Protein AF-A0A225D5D6-F1 (afdb_monomer_lite)

pLDDT: mean 86.74, std 12.14, range [48.31, 98.44]

Secondary structure (DSSP, 8-state):
-EEEEEETTEEEE-SPPPP-EE-SSSSEES---SHHHHHHHHHHHHHHHTT-EE--GGGSS-TTSPPP-SHHHHHGGGSTTT-SSPPPEETTEEEEEE---HHHHHHHHHSS------HHHHHHHHHTT-HHHHHHHTTTTTTTHHHHHHHHHHHHHHHHTT---------SPPPPHHHHHHHHHHHHHHTTT-HHHHHHHHHHHHHTGGGG--

InterPro domains:
  IPR059429 Domain of unknown function DUF8385 [PF28363] (1-205)

Organism: NCBI:txid1908690

Foldseek 3Di:
DFKWFDDPDAIAGLAFDWDAADPLQPFGPPTDDFLRQVLVLVLLVVCVVVVQWDAPDVLCADVPGDHRDGSVSVGVSQGLVNPPVDFTGGNNTGMADDDDHPLLLVLQLPVDPQDDDDLVVLCCVRQNPPPSSCSRPPVNSVRCVSSSSSVSSVVVVCVVLVNGDDHPPDPSDRDALVVVVVVLVVQCVSCVVPPSNVSSSVVVCVVCVVRNPD

Radius of gyration: 17.36 Å; chains: 1; bounding box: 41×42×45 Å

Sequence (214 aa):
MVLLQHTDTVYRPIALALKGNSNRSGSIDGVENNANTELVLKYFLGKLASGAYDIHEPYYRLPNGRSITTIEHVLTPFERNMNDGHENTLDGRPVVFALICRAVWDACASSTAAKPAPATSFYSELFGDSSVPAEMYCGSLTKVLRHLRELSVVSKMLSRRKCPWKPTASDGAQHSGEEMRHYLQEARRAFKGSAVVLKGLRAYELEVEDCFTD

Structure (mmCIF, N/CA/C/O backbone):
data_AF-A0A225D5D6-F1
#
_entry.id   AF-A0A225D5D6-F1
#
loop_
_atom_site.group_PDB
_atom_site.id
_atom_site.type_symbol
_atom_site.label_atom_id
_atom_site.label_alt_id
_atom_site.label_comp_id
_atom_site.label_asym_id
_atom_site.label_entity_id
_atom_site.label_seq_id
_atom_site.pdbx_PDB_ins_code
_atom_site.Cartn_x
_atom_site.Cartn_y
_atom_site.Cartn_z
_atom_site.occupancy
_atom_site.B_iso_or_equiv
_atom_site.auth_seq_id
_atom_site.auth_comp_id
_atom_site.auth_asym_id
_atom_site.auth_atom_id
_atom_site.pdbx_PDB_model_num
ATOM 1 N N . MET A 1 1 ? 0.100 4.510 -0.627 1.00 91.31 1 MET A N 1
ATOM 2 C CA . MET A 1 1 ? 0.008 3.409 -1.607 1.00 91.31 1 MET A CA 1
ATOM 3 C C . MET A 1 1 ? 0.401 2.091 -0.946 1.00 91.31 1 MET A C 1
ATOM 5 O O . MET A 1 1 ? 1.271 2.096 -0.079 1.00 91.31 1 MET A O 1
ATOM 9 N N . VAL A 1 2 ? -0.232 0.983 -1.333 1.00 94.38 2 VAL A N 1
ATOM 10 C CA . VAL A 1 2 ? 0.158 -0.386 -0.948 1.00 94.38 2 VAL A CA 1
ATOM 11 C C . VAL A 1 2 ? 0.309 -1.219 -2.217 1.00 94.38 2 VAL A C 1
ATOM 13 O O . VAL A 1 2 ? -0.634 -1.275 -3.004 1.00 94.38 2 VAL A O 1
ATOM 16 N N . LEU A 1 3 ? 1.469 -1.857 -2.403 1.00 94.06 3 LEU A N 1
ATOM 17 C CA . LEU A 1 3 ? 1.701 -2.790 -3.507 1.00 94.06 3 LEU A CA 1
ATOM 18 C C . LEU A 1 3 ? 1.034 -4.128 -3.200 1.00 94.06 3 LEU A C 1
ATOM 20 O O . LEU A 1 3 ? 1.164 -4.663 -2.094 1.00 94.06 3 LEU A O 1
ATOM 24 N N . LEU A 1 4 ? 0.325 -4.656 -4.186 1.00 93.81 4 LEU A N 1
ATOM 25 C CA . LEU A 1 4 ? -0.451 -5.878 -4.113 1.00 93.81 4 LEU A CA 1
ATOM 26 C C . LEU A 1 4 ? 0.033 -6.854 -5.181 1.00 93.81 4 LEU A C 1
ATOM 28 O O . LEU A 1 4 ? 0.386 -6.448 -6.283 1.00 93.81 4 LEU A O 1
ATOM 32 N N . GLN A 1 5 ? -0.045 -8.142 -4.885 1.00 91.81 5 GLN A N 1
ATOM 33 C CA . GLN A 1 5 ? 0.098 -9.195 -5.885 1.00 91.81 5 GLN A CA 1
ATOM 34 C C . GLN A 1 5 ? -1.146 -10.075 -5.847 1.00 91.81 5 GLN A C 1
ATOM 36 O O . GLN A 1 5 ? -1.715 -10.316 -4.773 1.00 91.81 5 GLN A O 1
ATOM 41 N N . HIS A 1 6 ? -1.592 -10.522 -7.019 1.00 87.06 6 HIS A N 1
ATOM 42 C CA . HIS A 1 6 ? -2.687 -11.478 -7.100 1.00 87.06 6 HIS A CA 1
ATOM 43 C C . HIS A 1 6 ? -2.181 -12.866 -6.685 1.00 87.06 6 HIS A C 1
ATOM 45 O O . HIS A 1 6 ? -1.260 -13.418 -7.284 1.00 87.06 6 HIS A O 1
ATOM 51 N N . THR A 1 7 ? -2.778 -13.412 -5.632 1.00 81.12 7 THR A N 1
ATOM 52 C CA . THR A 1 7 ? -2.731 -14.846 -5.315 1.00 81.12 7 THR A CA 1
ATOM 53 C C . THR A 1 7 ? -3.981 -15.497 -5.897 1.00 81.12 7 THR A C 1
ATOM 55 O O . THR A 1 7 ? -4.945 -14.772 -6.117 1.00 81.12 7 THR A O 1
ATOM 58 N N . ASP A 1 8 ? -3.985 -16.816 -6.114 1.00 78.56 8 ASP A N 1
ATOM 59 C CA . ASP A 1 8 ? -5.004 -17.608 -6.838 1.00 78.56 8 ASP A CA 1
ATOM 60 C C . ASP A 1 8 ? -6.443 -17.056 -6.836 1.00 78.56 8 ASP A C 1
ATOM 62 O O . ASP A 1 8 ? -7.111 -17.080 -7.867 1.00 78.56 8 ASP A O 1
ATOM 66 N N . THR A 1 9 ? -6.928 -16.538 -5.703 1.00 80.31 9 THR A N 1
ATOM 67 C CA . THR A 1 9 ? -8.288 -15.994 -5.569 1.00 80.31 9 THR A CA 1
ATOM 68 C C . THR A 1 9 ? -8.384 -14.556 -5.047 1.00 80.31 9 THR A C 1
ATOM 70 O O . THR A 1 9 ? -9.494 -14.032 -4.957 1.00 80.31 9 THR A O 1
ATOM 73 N N . VAL A 1 10 ? -7.289 -13.933 -4.594 1.00 89.00 10 VAL A N 1
ATOM 74 C CA . VAL A 1 10 ? -7.330 -12.623 -3.910 1.00 89.00 10 VAL A CA 1
ATOM 75 C C . VAL A 1 10 ? -6.043 -11.820 -4.089 1.00 89.00 10 VAL A C 1
ATOM 77 O O . VAL A 1 10 ? -4.940 -12.369 -4.085 1.00 89.00 10 VAL A O 1
ATOM 80 N N . TYR A 1 11 ? -6.163 -10.492 -4.119 1.00 92.25 11 TYR A N 1
ATOM 81 C CA . TYR A 1 11 ? -5.013 -9.603 -3.973 1.00 92.25 11 TYR A CA 1
ATOM 82 C C . TYR A 1 11 ? -4.550 -9.534 -2.517 1.00 92.25 11 TYR A C 1
ATOM 84 O O . TYR A 1 11 ? -5.362 -9.403 -1.595 1.00 92.25 11 TYR A O 1
ATOM 92 N N . ARG A 1 12 ? -3.232 -9.581 -2.305 1.00 94.25 12 ARG A N 1
ATOM 93 C CA . ARG A 1 12 ? -2.609 -9.434 -0.982 1.00 94.25 12 ARG A CA 1
ATOM 94 C C . ARG A 1 12 ? -1.485 -8.403 -1.004 1.00 94.25 12 ARG A C 1
ATOM 96 O O . ARG A 1 12 ? -0.774 -8.330 -2.006 1.00 94.25 12 ARG A O 1
ATOM 103 N N . PRO A 1 13 ? -1.288 -7.639 0.086 1.00 96.12 13 PRO A N 1
ATOM 104 C CA . PRO A 1 13 ? -0.123 -6.778 0.230 1.00 96.12 13 PRO A CA 1
ATOM 105 C C . PRO A 1 13 ? 1.176 -7.572 0.118 1.00 96.12 13 PRO A C 1
ATOM 107 O O . PRO A 1 13 ? 1.355 -8.569 0.817 1.00 96.12 13 PRO A O 1
ATOM 110 N N . ILE A 1 14 ? 2.089 -7.098 -0.726 1.00 96.50 14 ILE A N 1
ATOM 111 C CA . ILE A 1 14 ? 3.460 -7.622 -0.820 1.00 96.50 14 ILE A CA 1
ATOM 112 C C . ILE A 1 14 ? 4.489 -6.690 -0.181 1.00 96.50 14 ILE A C 1
ATOM 114 O O . ILE A 1 14 ? 5.608 -7.104 0.087 1.00 96.50 14 ILE A O 1
ATOM 118 N N . ALA A 1 15 ? 4.101 -5.449 0.107 1.00 97.38 15 ALA A N 1
ATOM 119 C CA . ALA A 1 15 ? 4.929 -4.467 0.787 1.00 97.38 15 ALA A CA 1
ATOM 120 C C . ALA A 1 15 ? 4.118 -3.727 1.858 1.00 97.38 15 ALA A C 1
ATOM 122 O O . ALA A 1 15 ? 2.890 -3.619 1.795 1.00 97.38 15 ALA A O 1
ATOM 123 N N . LEU A 1 16 ? 4.824 -3.184 2.843 1.00 98.00 16 LEU A N 1
ATOM 124 C CA . LEU A 1 16 ? 4.288 -2.205 3.779 1.00 98.00 16 LEU A CA 1
ATOM 125 C C . LEU A 1 16 ? 3.963 -0.898 3.049 1.00 98.00 16 LEU A C 1
ATOM 127 O O . LEU A 1 16 ? 4.571 -0.569 2.031 1.00 98.00 16 LEU A O 1
ATOM 131 N N . ALA A 1 17 ? 3.024 -0.124 3.594 1.00 96.19 17 ALA A N 1
ATOM 132 C CA . ALA A 1 17 ? 2.551 1.085 2.935 1.00 96.19 17 ALA A CA 1
ATOM 133 C C . ALA A 1 17 ? 3.661 2.115 2.688 1.00 96.19 17 ALA A C 1
ATOM 135 O O . ALA A 1 17 ? 4.453 2.453 3.573 1.00 96.19 17 ALA A O 1
ATOM 136 N N . LEU A 1 18 ? 3.642 2.655 1.475 1.00 96.00 18 LEU A N 1
ATOM 137 C CA . LEU A 1 18 ? 4.449 3.782 1.035 1.00 96.00 18 LEU A CA 1
ATOM 138 C C . LEU A 1 18 ? 3.588 5.039 1.175 1.00 96.00 18 LEU A C 1
ATOM 140 O O . LEU A 1 18 ? 2.491 5.113 0.607 1.00 96.00 18 LEU A O 1
ATOM 144 N N . LYS A 1 19 ? 4.038 5.997 1.987 1.00 94.25 19 LYS A N 1
ATOM 145 C CA . LYS A 1 19 ? 3.313 7.245 2.250 1.00 94.25 19 LYS A CA 1
ATOM 146 C C . LYS A 1 19 ? 3.949 8.387 1.473 1.00 94.25 19 LYS A C 1
ATOM 148 O O . LYS A 1 19 ? 5.146 8.613 1.601 1.00 94.25 19 LYS A O 1
ATOM 153 N N . GLY A 1 20 ? 3.115 9.102 0.735 1.00 92.00 20 GLY A N 1
ATOM 154 C CA . GLY A 1 20 ? 3.443 10.299 -0.028 1.00 92.00 20 GLY A CA 1
ATOM 155 C C . GLY A 1 20 ? 2.164 11.101 -0.268 1.00 92.00 20 GLY A C 1
ATOM 156 O O . GLY A 1 20 ? 1.109 10.778 0.295 1.00 92.00 20 GLY A O 1
ATOM 157 N N . ASN A 1 21 ? 2.260 12.127 -1.096 1.00 88.50 21 ASN A N 1
ATOM 158 C CA . ASN A 1 21 ? 1.139 12.953 -1.527 1.00 88.50 21 ASN A CA 1
ATOM 159 C C . ASN A 1 21 ? 0.611 12.432 -2.862 1.00 88.50 21 ASN A C 1
ATOM 161 O O . ASN A 1 21 ? 1.388 11.948 -3.675 1.00 88.50 21 ASN A O 1
ATOM 165 N N . SER A 1 22 ? -0.698 12.517 -3.098 1.00 84.25 22 SER A N 1
ATOM 166 C CA . SER A 1 22 ? -1.257 12.162 -4.408 1.00 84.25 22 SER A CA 1
ATOM 167 C C . SER A 1 22 ? -0.633 13.042 -5.490 1.00 84.25 22 SER A C 1
ATOM 169 O O . SER A 1 22 ? -0.691 14.266 -5.374 1.00 84.25 22 SER A O 1
ATOM 171 N N . ASN A 1 23 ? -0.096 12.433 -6.546 1.00 80.25 23 ASN A N 1
ATOM 172 C CA . ASN A 1 23 ? 0.459 13.177 -7.680 1.00 80.25 23 ASN A CA 1
ATOM 173 C C . ASN A 1 23 ? -0.588 13.534 -8.744 1.00 80.25 23 ASN A C 1
ATOM 175 O O . ASN A 1 23 ? -0.251 14.035 -9.810 1.00 80.25 23 ASN A O 1
ATOM 179 N N . ARG A 1 24 ? -1.873 13.255 -8.466 1.00 78.06 24 ARG A N 1
ATOM 180 C CA . ARG A 1 24 ? -3.025 13.443 -9.372 1.00 78.06 24 ARG A CA 1
ATOM 181 C C . ARG A 1 24 ? -2.983 12.596 -10.661 1.00 78.06 24 ARG A C 1
ATOM 183 O O . ARG A 1 24 ? -4.016 12.446 -11.301 1.00 78.06 24 ARG A O 1
ATOM 190 N N . SER A 1 25 ? -1.872 11.918 -10.944 1.00 74.62 25 SER A N 1
ATOM 191 C CA . SER A 1 25 ? -1.702 10.898 -11.995 1.00 74.62 25 SER A CA 1
ATOM 192 C C . SER A 1 25 ? -1.948 9.469 -11.487 1.00 74.62 25 SER A C 1
ATOM 194 O O . SER A 1 25 ? -1.634 8.485 -12.152 1.00 74.62 25 SER A O 1
ATOM 196 N N . GLY A 1 26 ? -2.524 9.331 -10.289 1.00 75.44 26 GLY A N 1
ATOM 197 C CA . GLY A 1 26 ? -2.853 8.044 -9.670 1.00 75.44 26 GLY A CA 1
ATOM 198 C C . GLY A 1 26 ? -1.664 7.267 -9.116 1.00 75.44 26 GLY A C 1
ATOM 199 O O . GLY A 1 26 ? -1.768 6.057 -8.929 1.00 75.44 26 GLY A O 1
ATOM 200 N N . SER A 1 27 ? -0.580 7.964 -8.788 1.00 82.25 27 SER A N 1
ATOM 201 C CA . SER A 1 27 ? 0.481 7.476 -7.911 1.00 82.25 27 SER A CA 1
ATOM 202 C C . SER A 1 27 ? 0.701 8.466 -6.758 1.00 82.25 27 SER A C 1
ATOM 204 O O . SER A 1 27 ? -0.199 9.237 -6.396 1.00 82.25 27 SER A O 1
ATOM 206 N N . ILE A 1 28 ? 1.857 8.382 -6.108 1.00 88.25 28 ILE A N 1
ATOM 207 C CA . ILE A 1 28 ? 2.261 9.250 -5.010 1.00 88.25 28 ILE A CA 1
ATOM 208 C C . ILE A 1 28 ? 3.650 9.843 -5.256 1.00 88.25 28 ILE A C 1
ATOM 210 O O . ILE A 1 28 ? 4.555 9.128 -5.672 1.00 88.25 28 ILE A O 1
ATOM 214 N N . ASP A 1 29 ? 3.812 11.110 -4.885 1.00 89.12 29 ASP A N 1
ATOM 215 C CA . ASP A 1 29 ? 5.082 11.842 -4.885 1.00 89.12 29 ASP A CA 1
ATOM 216 C C . ASP A 1 29 ? 5.475 12.244 -3.459 1.00 89.12 29 ASP A C 1
ATOM 218 O O . ASP A 1 29 ? 4.653 12.218 -2.531 1.00 89.12 29 ASP A O 1
ATOM 222 N N . GLY A 1 30 ? 6.728 12.663 -3.271 1.00 90.75 30 GLY A N 1
ATOM 223 C CA . GLY A 1 30 ? 7.221 13.129 -1.976 1.00 90.75 30 GLY A CA 1
ATOM 224 C C . GLY A 1 30 ? 7.182 12.005 -0.949 1.00 90.75 30 GLY A C 1
ATOM 225 O O . GLY A 1 30 ? 6.735 12.201 0.188 1.00 90.75 30 GLY A O 1
ATOM 226 N N . VAL A 1 31 ? 7.566 10.803 -1.382 1.00 92.81 31 VAL A N 1
ATOM 227 C CA . VAL A 1 31 ? 7.514 9.610 -0.544 1.00 92.81 31 VAL A CA 1
ATOM 228 C C . VAL A 1 31 ? 8.539 9.743 0.583 1.00 92.81 31 VAL A C 1
ATOM 230 O O . VAL A 1 31 ? 9.695 10.092 0.363 1.00 92.81 31 VAL A O 1
ATOM 233 N N . GLU A 1 32 ? 8.120 9.464 1.820 1.00 90.75 32 GLU A N 1
ATOM 234 C CA . GLU A 1 32 ? 9.004 9.570 2.987 1.00 90.75 32 GLU A CA 1
ATOM 235 C C . GLU A 1 32 ? 10.199 8.607 2.862 1.00 90.75 32 GLU A C 1
ATOM 237 O O . GLU A 1 32 ? 10.025 7.386 2.820 1.00 90.75 32 GLU A O 1
ATOM 242 N N . ASN A 1 33 ? 11.421 9.141 2.879 1.00 93.12 33 ASN A N 1
ATOM 243 C CA . ASN A 1 33 ? 12.640 8.336 2.946 1.00 93.12 33 ASN A CA 1
ATOM 244 C C . ASN A 1 33 ? 12.799 7.752 4.357 1.00 93.12 33 ASN A C 1
ATOM 246 O O . ASN A 1 33 ? 13.050 8.474 5.321 1.00 93.12 33 ASN A O 1
ATOM 250 N N . ASN A 1 34 ? 12.603 6.441 4.489 1.00 96.44 34 ASN A N 1
ATOM 251 C CA . ASN A 1 34 ? 12.715 5.704 5.742 1.00 96.44 34 ASN A CA 1
ATOM 252 C C . ASN A 1 34 ? 13.107 4.243 5.476 1.00 96.44 34 ASN A C 1
ATOM 254 O O . ASN A 1 34 ? 13.176 3.789 4.336 1.00 96.44 34 ASN A O 1
ATOM 258 N N . ALA A 1 35 ? 13.300 3.472 6.548 1.00 97.56 35 ALA A N 1
ATOM 259 C CA . ALA A 1 35 ? 13.715 2.075 6.442 1.00 97.56 35 ALA A CA 1
ATOM 260 C C . ALA A 1 35 ? 12.783 1.217 5.565 1.00 97.56 35 ALA A C 1
ATOM 262 O O . ALA A 1 35 ? 13.253 0.298 4.906 1.00 97.56 35 ALA A O 1
ATOM 263 N N . ASN A 1 36 ? 11.471 1.491 5.534 1.00 98.00 36 ASN A N 1
ATOM 264 C CA . ASN A 1 36 ? 10.569 0.740 4.661 1.00 98.00 36 ASN A CA 1
ATOM 265 C C . ASN A 1 36 ? 10.851 1.050 3.185 1.00 98.00 36 ASN A C 1
ATOM 267 O O . ASN A 1 36 ? 10.981 0.130 2.382 1.00 98.00 36 ASN A O 1
ATOM 271 N N . THR A 1 37 ? 10.958 2.330 2.827 1.00 97.25 37 THR A N 1
ATOM 272 C CA . THR A 1 37 ? 11.142 2.734 1.428 1.00 97.25 37 THR A CA 1
ATOM 273 C C . THR A 1 37 ? 12.504 2.325 0.883 1.00 97.25 37 THR A C 1
ATOM 275 O O . THR A 1 37 ? 12.578 1.873 -0.256 1.00 97.25 37 THR A O 1
ATOM 278 N N . GLU A 1 38 ? 13.546 2.338 1.715 1.00 97.69 38 GLU A N 1
ATOM 279 C CA . GLU A 1 38 ? 14.863 1.787 1.376 1.00 97.69 38 GLU A CA 1
ATOM 280 C C . GLU A 1 38 ? 14.823 0.276 1.099 1.00 97.69 38 GLU A C 1
ATOM 282 O O . GLU A 1 38 ? 15.413 -0.188 0.123 1.00 97.69 38 GLU A O 1
ATOM 287 N N . LEU A 1 39 ? 14.125 -0.505 1.934 1.00 98.44 39 LEU A N 1
ATOM 288 C CA . LEU A 1 39 ? 14.029 -1.962 1.770 1.00 98.44 39 LEU A CA 1
ATOM 289 C C . LEU A 1 39 ? 13.230 -2.344 0.522 1.00 98.44 39 LEU A C 1
ATOM 291 O O . LEU A 1 39 ? 13.664 -3.214 -0.234 1.00 98.44 39 LEU A O 1
ATOM 295 N N . VAL A 1 40 ? 12.104 -1.666 0.280 1.00 97.69 40 VAL A N 1
ATOM 296 C CA . VAL A 1 40 ? 11.294 -1.870 -0.929 1.00 97.69 40 VAL A CA 1
ATOM 297 C C . VAL A 1 40 ? 12.104 -1.499 -2.172 1.00 97.69 40 VAL A C 1
ATOM 299 O O . VAL A 1 40 ? 12.194 -2.303 -3.097 1.00 97.69 40 VAL A O 1
ATOM 302 N N . LEU A 1 41 ? 12.765 -0.337 -2.177 1.00 96.38 41 LEU A N 1
ATOM 303 C CA . LEU A 1 41 ? 13.624 0.080 -3.286 1.00 96.38 41 LEU A CA 1
ATOM 304 C C . LEU A 1 41 ? 14.727 -0.949 -3.559 1.00 96.38 41 LEU A C 1
ATOM 306 O O . LEU A 1 41 ? 14.881 -1.401 -4.691 1.00 96.38 41 LEU A O 1
ATOM 310 N N . LYS A 1 42 ? 15.464 -1.365 -2.522 1.00 97.12 42 LYS A N 1
ATOM 311 C CA . LYS A 1 42 ? 16.537 -2.360 -2.648 1.00 97.12 42 LYS A CA 1
ATOM 312 C C . LYS A 1 42 ? 16.031 -3.671 -3.252 1.00 97.12 42 LYS A C 1
ATOM 314 O O . LYS A 1 42 ? 16.710 -4.246 -4.101 1.00 97.12 42 LYS A O 1
ATOM 319 N N . TYR A 1 43 ? 14.862 -4.136 -2.821 1.00 97.38 43 TYR A N 1
ATOM 320 C CA . TYR A 1 43 ? 14.256 -5.360 -3.331 1.00 97.38 43 TYR A CA 1
ATOM 321 C C . TYR A 1 43 ? 13.916 -5.255 -4.820 1.00 97.38 43 TYR A C 1
ATOM 323 O O . TYR A 1 43 ? 14.370 -6.085 -5.608 1.00 97.38 43 TYR A O 1
ATOM 331 N N . PHE A 1 44 ? 13.190 -4.210 -5.224 1.00 94.56 44 PHE A N 1
ATOM 332 C CA . PHE A 1 44 ? 12.799 -4.029 -6.624 1.00 94.56 44 PHE A CA 1
ATOM 333 C C . PHE A 1 44 ? 14.002 -3.789 -7.542 1.00 94.56 44 PHE A C 1
ATOM 335 O O . PHE A 1 44 ? 14.025 -4.326 -8.644 1.00 94.56 44 PHE A O 1
ATOM 342 N N . LEU A 1 45 ? 15.043 -3.082 -7.086 1.00 93.25 45 LEU A N 1
ATOM 343 C CA . LEU A 1 45 ? 16.299 -2.961 -7.838 1.00 93.25 45 LEU A CA 1
ATOM 344 C C . LEU A 1 45 ? 16.995 -4.314 -8.022 1.00 93.25 45 LEU A C 1
ATOM 346 O O . LEU A 1 45 ? 17.495 -4.603 -9.107 1.00 93.25 45 LEU A O 1
ATOM 350 N N . GLY A 1 46 ? 17.007 -5.157 -6.985 1.00 94.38 46 GLY A N 1
ATOM 351 C CA . GLY A 1 46 ? 17.549 -6.513 -7.075 1.00 94.38 46 GLY A CA 1
ATOM 352 C C . GLY A 1 46 ? 16.779 -7.383 -8.070 1.00 94.38 46 GLY A C 1
ATOM 353 O O . GLY A 1 46 ? 17.391 -8.050 -8.902 1.00 94.38 46 GLY A O 1
ATOM 354 N N . LYS A 1 47 ? 15.443 -7.330 -8.032 1.00 94.50 47 LYS A N 1
ATOM 355 C CA . LYS A 1 47 ? 14.572 -8.086 -8.945 1.00 94.50 47 LYS A CA 1
ATOM 356 C C . LYS A 1 47 ? 14.642 -7.564 -10.378 1.00 94.50 47 LYS A C 1
ATOM 358 O O . LYS A 1 47 ? 14.613 -8.363 -11.307 1.00 94.50 47 LYS A O 1
ATOM 363 N N . LEU A 1 48 ? 14.810 -6.257 -10.569 1.00 89.56 48 LEU A N 1
ATOM 364 C CA . LEU A 1 48 ? 15.074 -5.670 -11.881 1.00 89.56 48 LEU A CA 1
ATOM 365 C C . LEU A 1 48 ? 16.409 -6.176 -12.442 1.00 89.56 48 LEU A C 1
ATOM 367 O O . LEU A 1 48 ? 16.471 -6.628 -13.581 1.00 89.56 48 LEU A O 1
ATOM 371 N N . ALA A 1 49 ? 17.468 -6.165 -11.625 1.00 89.56 49 ALA A N 1
ATOM 372 C CA . ALA A 1 49 ? 18.791 -6.636 -12.030 1.00 89.56 49 ALA A CA 1
ATOM 373 C C . ALA A 1 49 ? 18.814 -8.134 -12.382 1.00 89.56 49 ALA A C 1
ATOM 375 O O . ALA A 1 49 ? 19.594 -8.544 -13.238 1.00 89.56 49 ALA A O 1
ATOM 376 N N . SER A 1 50 ? 17.962 -8.948 -11.750 1.00 92.56 50 SER A N 1
ATOM 377 C CA . SER A 1 50 ? 17.824 -10.374 -12.066 1.00 92.56 50 SER A CA 1
ATOM 378 C C . SER A 1 50 ? 16.822 -10.678 -13.188 1.00 92.56 50 SER A C 1
ATOM 380 O O . SER A 1 50 ? 16.642 -11.849 -13.511 1.00 92.56 50 SER A O 1
ATOM 382 N N . GLY A 1 51 ? 16.128 -9.672 -13.734 1.00 89.69 51 GLY A N 1
ATOM 383 C CA . GLY A 1 51 ? 15.043 -9.856 -14.709 1.00 89.69 51 GLY A CA 1
ATOM 384 C C . GLY A 1 51 ? 13.751 -10.450 -14.130 1.00 89.69 51 GLY A C 1
ATOM 385 O O . GLY A 1 51 ? 12.881 -10.875 -14.878 1.00 89.69 51 GLY A O 1
ATOM 386 N N . ALA A 1 52 ? 13.625 -10.504 -12.802 1.00 92.31 52 ALA A N 1
ATOM 387 C CA . ALA A 1 52 ? 12.444 -11.018 -12.110 1.00 92.3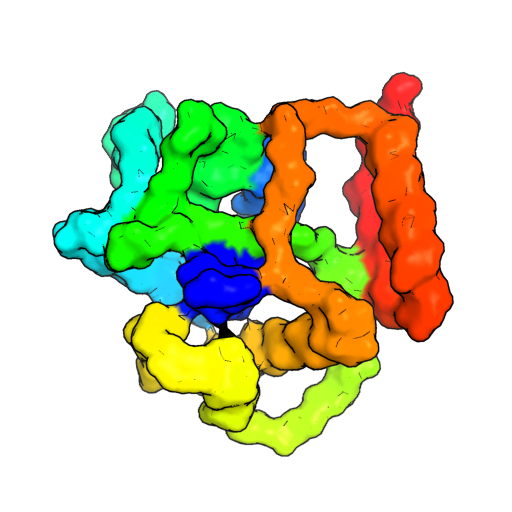1 52 ALA A CA 1
ATOM 388 C C . ALA A 1 52 ? 11.350 -9.958 -11.919 1.00 92.31 52 ALA A C 1
ATOM 390 O O . ALA A 1 52 ? 10.202 -10.308 -11.661 1.00 92.31 52 ALA A O 1
ATOM 391 N N . TYR A 1 53 ? 11.700 -8.674 -12.009 1.00 90.56 53 TYR A N 1
ATOM 392 C CA . TYR A 1 53 ? 10.740 -7.579 -12.089 1.00 90.56 53 TYR A CA 1
ATOM 393 C C . TYR A 1 53 ? 10.690 -7.079 -13.532 1.00 90.56 53 TYR A C 1
ATOM 395 O O . TYR A 1 53 ? 11.659 -6.488 -14.016 1.00 90.56 53 TYR A O 1
ATOM 403 N N . ASP A 1 54 ? 9.577 -7.367 -14.199 1.00 86.25 54 ASP A N 1
ATOM 404 C CA . ASP A 1 54 ? 9.304 -6.978 -15.577 1.00 86.25 54 ASP A CA 1
ATOM 405 C C . ASP A 1 54 ? 8.376 -5.762 -15.583 1.00 86.25 54 ASP A C 1
ATOM 407 O O . ASP A 1 54 ? 7.293 -5.769 -14.986 1.00 86.25 54 ASP A O 1
ATOM 411 N N . ILE A 1 55 ? 8.845 -4.707 -16.232 1.00 81.06 55 ILE A N 1
ATOM 412 C CA . ILE A 1 55 ? 8.151 -3.434 -16.400 1.00 81.06 55 ILE A CA 1
ATOM 413 C C . ILE A 1 55 ? 8.085 -3.159 -17.893 1.00 81.06 55 ILE A C 1
ATOM 415 O O . ILE A 1 55 ? 9.046 -3.410 -18.610 1.00 81.06 55 ILE A O 1
ATOM 419 N N . HIS A 1 56 ? 6.963 -2.649 -18.390 1.00 72.75 56 HIS A N 1
ATOM 420 C CA . HIS A 1 56 ? 6.825 -2.458 -19.831 1.00 72.75 56 HIS A CA 1
ATOM 421 C C . HIS A 1 56 ? 7.909 -1.511 -20.399 1.00 72.75 56 HIS A C 1
ATOM 423 O O . HIS A 1 56 ? 8.270 -0.510 -19.778 1.00 72.75 56 HIS A O 1
ATOM 429 N N . GLU A 1 57 ? 8.444 -1.856 -21.579 1.00 54.75 57 GLU A N 1
ATOM 430 C CA . GLU A 1 57 ? 9.690 -1.334 -22.160 1.00 54.75 57 GLU A CA 1
ATOM 431 C C . GLU A 1 57 ? 9.888 0.200 -22.145 1.00 54.75 57 GLU A C 1
ATOM 433 O O . GLU A 1 57 ? 10.988 0.641 -21.781 1.00 54.75 57 GLU A O 1
ATOM 438 N N . PRO A 1 58 ? 8.880 1.047 -22.455 1.00 60.09 58 PRO A N 1
ATOM 439 C CA . PRO A 1 58 ? 9.038 2.502 -22.372 1.00 60.09 58 PRO A CA 1
ATOM 440 C C . PRO A 1 58 ? 9.329 3.026 -20.952 1.00 60.09 58 PRO A C 1
ATOM 442 O O . PRO A 1 58 ? 9.686 4.194 -20.811 1.00 60.09 58 PRO A O 1
ATOM 445 N N . TYR A 1 59 ? 9.254 2.183 -19.913 1.00 58.34 59 TYR A N 1
ATOM 446 C CA . TYR A 1 59 ? 9.455 2.551 -18.505 1.00 58.34 59 TYR A CA 1
ATOM 447 C C . TYR A 1 59 ? 10.786 2.089 -17.902 1.00 58.34 59 TYR A C 1
ATOM 449 O O . TYR A 1 59 ? 11.141 2.543 -16.814 1.00 58.34 59 TYR A O 1
ATOM 457 N N . TYR A 1 60 ? 11.577 1.261 -18.602 1.00 52.44 60 TYR A N 1
ATOM 458 C CA . TYR A 1 60 ? 12.969 0.983 -18.188 1.00 52.44 60 TYR A CA 1
ATOM 459 C C . TYR A 1 60 ? 13.847 2.229 -18.250 1.00 52.44 60 TYR A C 1
ATOM 461 O O . TYR A 1 60 ? 14.860 2.335 -17.555 1.00 52.44 60 TYR A O 1
ATOM 469 N N . ARG A 1 61 ? 13.475 3.159 -19.127 1.00 53.97 61 ARG A N 1
ATOM 470 C CA . ARG A 1 61 ? 14.127 4.441 -19.305 1.00 53.97 61 ARG A CA 1
ATOM 471 C C . ARG A 1 61 ? 13.137 5.477 -18.817 1.00 53.97 61 ARG A C 1
ATOM 473 O O . ARG A 1 61 ? 12.151 5.744 -19.491 1.00 53.97 61 ARG A O 1
ATOM 480 N N . LEU A 1 62 ? 13.420 6.098 -17.672 1.00 56.47 62 LEU A N 1
ATOM 481 C CA . LEU A 1 62 ? 12.772 7.368 -17.331 1.00 56.47 62 LEU A CA 1
ATOM 482 C C . LEU A 1 62 ? 12.838 8.300 -18.564 1.00 56.47 62 LEU A C 1
ATOM 484 O O . LEU A 1 62 ? 13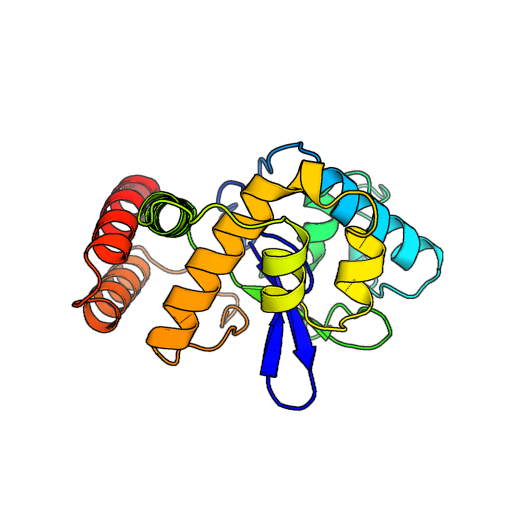.745 8.114 -19.379 1.00 56.47 62 LEU A O 1
ATOM 488 N N . PRO A 1 63 ? 11.969 9.318 -18.720 1.00 52.78 63 PRO A N 1
ATOM 489 C CA . PRO A 1 63 ? 11.901 10.178 -19.920 1.00 52.78 63 PRO A CA 1
ATOM 490 C C . PRO A 1 63 ? 13.233 10.807 -20.407 1.00 52.78 63 PRO A C 1
ATOM 492 O O . PRO A 1 63 ? 13.293 11.422 -21.464 1.00 52.78 63 PRO A O 1
ATOM 495 N N . ASN A 1 64 ? 14.315 10.656 -19.641 1.00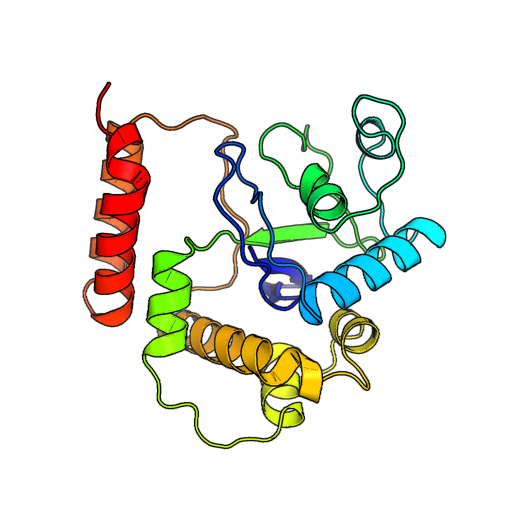 52.94 64 ASN A N 1
ATOM 496 C CA . ASN A 1 64 ? 15.689 11.094 -19.876 1.00 52.94 64 ASN A CA 1
ATOM 497 C C . ASN A 1 64 ? 16.736 9.952 -19.974 1.00 52.94 64 ASN A C 1
ATOM 499 O O . ASN A 1 64 ? 17.932 10.225 -19.870 1.00 52.94 64 ASN A O 1
ATOM 503 N N . GLY A 1 65 ? 16.334 8.685 -20.109 1.00 56.62 65 GLY A N 1
ATOM 504 C CA . GLY A 1 65 ? 17.247 7.535 -20.162 1.00 56.62 65 GLY A CA 1
ATOM 505 C C . GLY A 1 65 ? 17.846 7.110 -18.815 1.00 56.62 65 GLY A C 1
ATOM 506 O O . GLY A 1 65 ? 18.798 6.333 -18.804 1.00 56.62 65 GLY A O 1
ATOM 507 N N . ARG A 1 66 ? 17.341 7.621 -17.682 1.00 57.84 66 ARG A N 1
ATOM 508 C CA . ARG A 1 66 ? 17.865 7.283 -16.347 1.00 57.84 66 ARG A CA 1
ATOM 509 C C . ARG A 1 66 ? 17.338 5.941 -15.838 1.00 57.84 66 ARG A C 1
ATOM 511 O O . ARG A 1 66 ? 16.174 5.605 -16.038 1.00 57.84 66 ARG A O 1
ATOM 518 N N . SER A 1 67 ? 18.207 5.236 -15.116 1.00 73.06 67 SER A N 1
ATOM 519 C CA . SER A 1 67 ? 17.880 4.032 -14.353 1.00 73.06 67 SER A CA 1
ATOM 520 C C . SER A 1 67 ? 16.992 4.346 -13.145 1.00 73.06 67 SER A C 1
ATOM 522 O O . SER A 1 67 ? 17.044 5.448 -12.593 1.00 73.06 67 SER A O 1
ATOM 524 N N . ILE A 1 68 ? 16.238 3.347 -12.682 1.00 80.88 68 ILE A N 1
ATOM 525 C CA . ILE A 1 68 ? 15.523 3.397 -11.402 1.00 80.88 68 ILE A CA 1
ATOM 526 C C . ILE A 1 68 ? 16.544 3.585 -10.270 1.00 80.88 68 ILE A C 1
ATOM 528 O O . ILE A 1 68 ? 17.472 2.797 -10.111 1.00 80.88 68 ILE A O 1
ATOM 532 N N . THR A 1 69 ? 16.380 4.651 -9.490 1.00 85.38 69 THR A N 1
ATOM 533 C CA . THR A 1 69 ? 17.279 5.018 -8.373 1.00 85.38 69 THR A CA 1
ATOM 534 C C . THR A 1 69 ? 16.553 5.448 -7.102 1.00 85.38 69 THR A C 1
ATOM 536 O O . THR A 1 69 ? 17.186 5.577 -6.058 1.00 85.38 69 THR A O 1
ATOM 539 N N . THR A 1 70 ? 15.239 5.669 -7.166 1.00 90.44 70 THR A N 1
ATOM 540 C CA . THR A 1 70 ? 14.419 6.116 -6.035 1.00 90.44 70 THR A CA 1
ATOM 541 C C . THR A 1 70 ? 13.170 5.257 -5.937 1.00 90.44 70 THR A C 1
ATOM 543 O O . THR A 1 70 ? 12.792 4.578 -6.895 1.00 90.44 70 THR A O 1
ATOM 546 N N . ILE A 1 71 ? 12.516 5.287 -4.775 1.00 92.62 71 ILE A N 1
ATOM 547 C CA . ILE A 1 71 ? 11.246 4.586 -4.597 1.00 92.62 71 ILE A CA 1
ATOM 548 C C . ILE A 1 71 ? 10.181 5.124 -5.556 1.00 92.62 71 ILE A C 1
ATOM 550 O O . ILE A 1 71 ? 9.437 4.336 -6.116 1.00 92.62 71 ILE A O 1
ATOM 554 N N . GLU A 1 72 ? 10.148 6.429 -5.826 1.00 89.62 72 GLU A N 1
ATOM 555 C CA . GLU A 1 72 ? 9.194 7.016 -6.774 1.00 89.62 72 GLU A CA 1
ATOM 556 C C . GLU A 1 72 ? 9.412 6.484 -8.193 1.00 89.62 72 GLU A C 1
ATOM 558 O O . GLU A 1 72 ? 8.441 6.127 -8.846 1.00 89.62 72 GLU A O 1
ATOM 563 N N . HIS A 1 73 ? 10.664 6.277 -8.622 1.00 87.00 73 HIS A N 1
ATOM 564 C CA . HIS A 1 73 ? 10.954 5.616 -9.900 1.00 87.00 73 HIS A CA 1
ATOM 565 C C . HIS A 1 73 ? 10.431 4.167 -9.957 1.00 87.00 73 HIS A C 1
ATOM 567 O O . HIS A 1 73 ? 10.036 3.705 -11.022 1.00 87.00 73 HIS A O 1
ATOM 573 N N . VAL A 1 74 ? 10.403 3.444 -8.828 1.00 88.25 74 VAL A N 1
ATOM 574 C CA . VAL A 1 74 ? 9.754 2.118 -8.742 1.00 88.25 74 VAL A CA 1
ATOM 575 C C . VAL A 1 74 ? 8.233 2.244 -8.859 1.00 88.25 74 VAL A C 1
ATOM 577 O O . VAL A 1 74 ? 7.586 1.319 -9.341 1.00 88.25 74 VAL A O 1
ATOM 580 N N . LEU A 1 75 ? 7.659 3.368 -8.421 1.00 87.31 75 LEU A N 1
ATOM 581 C CA . LEU A 1 75 ? 6.218 3.613 -8.446 1.00 87.31 75 LEU A CA 1
ATOM 582 C C . LEU A 1 75 ? 5.704 4.146 -9.790 1.00 87.31 75 LEU A C 1
ATOM 584 O O . LEU A 1 75 ? 4.532 3.950 -10.103 1.00 87.31 75 LEU A O 1
ATOM 588 N N . THR A 1 76 ? 6.564 4.779 -10.586 1.00 82.62 76 THR A N 1
ATOM 589 C CA . THR A 1 76 ? 6.238 5.365 -11.894 1.00 82.62 76 THR A CA 1
ATOM 590 C C . THR A 1 76 ? 5.503 4.402 -12.847 1.00 82.62 76 THR A C 1
ATOM 592 O O . THR A 1 76 ? 4.487 4.812 -13.407 1.00 82.62 76 THR A O 1
ATOM 595 N N . PRO A 1 77 ? 5.886 3.114 -12.995 1.00 79.75 77 PRO A N 1
ATOM 596 C CA . PRO A 1 77 ? 5.150 2.168 -13.847 1.00 79.75 77 PRO A CA 1
ATOM 597 C C . PRO A 1 77 ? 3.705 1.887 -13.397 1.00 79.75 77 PRO A C 1
ATOM 599 O O . PRO A 1 77 ? 2.920 1.307 -14.140 1.00 79.75 77 PRO A O 1
ATOM 602 N N . PHE A 1 78 ? 3.327 2.268 -12.175 1.00 78.88 78 PHE A N 1
ATOM 603 C CA . PHE A 1 78 ? 1.967 2.106 -11.663 1.00 78.88 78 PHE A CA 1
ATOM 604 C C . PHE A 1 78 ? 1.073 3.334 -11.917 1.00 78.88 78 PHE A C 1
ATOM 606 O O . PHE A 1 78 ? -0.097 3.319 -11.543 1.00 78.88 78 PHE A O 1
ATOM 613 N N . GLU A 1 79 ? 1.577 4.402 -12.537 1.00 77.31 79 GLU A N 1
ATOM 614 C CA . GLU A 1 79 ? 0.785 5.603 -12.831 1.00 77.31 79 GLU A CA 1
ATOM 615 C C . GLU A 1 79 ? -0.307 5.359 -13.889 1.00 77.31 79 GLU A C 1
ATOM 617 O O . GLU A 1 79 ? -0.139 4.576 -14.825 1.00 77.31 79 GLU A O 1
ATOM 622 N N . ARG A 1 80 ? -1.448 6.056 -13.742 1.00 60.97 80 ARG A N 1
ATOM 623 C CA . ARG A 1 80 ? -2.713 5.843 -14.486 1.00 60.97 80 ARG A CA 1
ATOM 624 C C . ARG A 1 80 ? -2.609 5.942 -16.005 1.00 60.97 80 ARG A C 1
ATOM 626 O O . ARG A 1 80 ? -3.493 5.439 -16.684 1.00 60.97 80 ARG A O 1
ATOM 633 N N . ASN A 1 81 ? -1.549 6.554 -16.516 1.00 48.31 81 ASN A N 1
ATOM 634 C CA . ASN A 1 81 ? -1.359 6.812 -17.942 1.00 48.31 81 ASN A CA 1
ATOM 635 C C . ASN A 1 81 ? -0.261 5.943 -18.562 1.00 48.31 81 ASN A C 1
ATOM 637 O O . ASN A 1 81 ? 0.175 6.227 -19.669 1.00 48.31 81 ASN A O 1
ATOM 641 N N . MET A 1 82 ? 0.244 4.951 -17.820 1.00 52.28 82 MET A N 1
ATOM 642 C CA . MET A 1 82 ? 1.440 4.204 -18.216 1.00 52.28 82 MET A CA 1
ATOM 643 C C . MET A 1 82 ? 1.159 2.703 -18.408 1.00 52.28 82 MET A C 1
ATOM 645 O O . MET A 1 82 ? 1.945 1.989 -19.015 1.00 52.28 82 MET A O 1
ATOM 649 N N . ASN A 1 83 ? 0.004 2.189 -17.988 1.00 53.84 83 ASN A N 1
ATOM 650 C CA . ASN A 1 83 ? -0.366 0.803 -18.279 1.00 53.84 83 ASN A CA 1
ATOM 651 C C . ASN A 1 83 ? -1.281 0.753 -19.510 1.00 53.84 83 ASN A C 1
ATOM 653 O O . ASN A 1 83 ? -2.490 0.585 -19.367 1.00 53.84 83 ASN A O 1
ATOM 657 N N . ASP A 1 84 ? -0.701 0.865 -20.713 1.00 53.72 84 ASP A N 1
ATOM 658 C CA . ASP A 1 84 ? -1.351 0.675 -22.031 1.00 53.72 84 ASP A CA 1
ATOM 659 C C . ASP A 1 84 ? -1.799 -0.793 -22.265 1.00 53.72 84 ASP A C 1
ATOM 661 O O . ASP A 1 84 ? -1.634 -1.369 -23.337 1.00 53.72 84 ASP A O 1
ATOM 665 N N . GLY A 1 85 ? -2.328 -1.454 -21.232 1.00 55.59 85 GLY A N 1
ATOM 666 C CA . GLY A 1 85 ? -2.667 -2.879 -21.236 1.00 55.59 85 GLY A CA 1
ATOM 667 C C . GLY A 1 85 ? -1.514 -3.817 -20.864 1.00 55.59 85 GLY A C 1
ATOM 668 O O . GLY A 1 85 ? -1.710 -5.030 -20.862 1.00 55.59 85 GLY A O 1
ATOM 669 N N . HIS A 1 86 ? -0.339 -3.289 -20.510 1.00 64.12 86 HIS A N 1
ATOM 670 C CA . HIS A 1 86 ? 0.775 -4.087 -19.998 1.00 64.12 86 HIS A CA 1
ATOM 671 C C . HIS A 1 86 ? 0.807 -4.080 -18.468 1.00 64.12 86 HIS A C 1
ATOM 673 O O . HIS A 1 86 ? 0.847 -3.026 -17.840 1.00 64.12 86 HIS A O 1
ATOM 679 N N . GLU A 1 87 ? 0.782 -5.268 -17.866 1.00 75.94 87 GLU A N 1
ATOM 680 C CA . GLU A 1 87 ? 0.862 -5.439 -16.416 1.00 75.94 87 GLU A CA 1
ATOM 681 C C . GLU A 1 87 ? 2.327 -5.547 -15.980 1.00 75.94 87 GLU A C 1
ATOM 683 O O . GLU A 1 87 ? 3.069 -6.381 -16.497 1.00 75.94 87 GLU A O 1
ATOM 688 N N . ASN A 1 88 ? 2.746 -4.744 -14.997 1.00 84.56 88 ASN A N 1
ATOM 689 C CA . ASN A 1 88 ? 4.043 -4.944 -14.347 1.00 84.56 88 ASN A CA 1
ATOM 690 C C . ASN A 1 88 ? 4.019 -6.283 -13.605 1.00 84.56 88 ASN A C 1
ATOM 692 O O . ASN A 1 88 ? 3.085 -6.545 -12.838 1.00 84.56 88 ASN A O 1
ATOM 696 N N . THR A 1 89 ? 5.038 -7.121 -13.786 1.00 90.00 89 THR A N 1
ATOM 697 C CA . THR A 1 89 ? 5.087 -8.436 -13.138 1.00 90.00 89 THR A CA 1
ATOM 698 C C . THR A 1 89 ? 6.305 -8.599 -12.244 1.00 90.00 89 THR A C 1
ATOM 700 O O . THR A 1 89 ? 7.381 -8.070 -12.500 1.00 90.00 89 THR A O 1
ATOM 703 N N . LEU A 1 90 ? 6.124 -9.343 -11.158 1.00 92.12 90 LEU A N 1
ATOM 704 C CA . LEU A 1 90 ? 7.177 -9.765 -10.244 1.00 92.12 90 LEU A CA 1
ATOM 705 C C . LEU A 1 90 ? 7.134 -11.284 -10.151 1.00 92.12 90 LEU A C 1
ATOM 707 O O . LEU A 1 90 ? 6.105 -11.848 -9.770 1.00 92.12 90 LEU A O 1
ATOM 711 N N . ASP A 1 91 ? 8.236 -11.931 -10.520 1.00 92.44 91 ASP A N 1
ATOM 712 C CA . ASP A 1 91 ? 8.338 -13.383 -10.661 1.00 92.44 91 ASP A CA 1
ATOM 713 C C . ASP A 1 91 ? 7.202 -13.936 -11.562 1.00 92.44 91 ASP A C 1
ATOM 715 O O . ASP A 1 91 ? 6.556 -14.939 -11.255 1.00 92.44 91 ASP A O 1
ATOM 719 N N . GLY A 1 92 ? 6.905 -13.217 -12.658 1.00 90.25 92 GLY A N 1
ATOM 720 C CA . GLY A 1 92 ? 5.858 -13.551 -13.635 1.00 90.25 92 GLY A CA 1
ATOM 721 C C . GLY A 1 92 ? 4.417 -13.323 -13.162 1.00 90.25 92 GLY A C 1
ATOM 722 O O . GLY A 1 92 ? 3.478 -13.703 -13.858 1.00 90.25 92 GLY A O 1
ATOM 723 N N . ARG A 1 93 ? 4.211 -12.724 -11.981 1.00 90.44 93 ARG A N 1
ATOM 724 C CA . ARG A 1 93 ? 2.877 -12.446 -11.424 1.00 90.44 93 ARG A CA 1
ATOM 725 C C . ARG A 1 93 ? 2.561 -10.953 -11.434 1.00 90.44 93 ARG A C 1
ATOM 727 O O . ARG A 1 93 ? 3.413 -10.182 -10.987 1.00 90.44 93 ARG A O 1
ATOM 734 N N . PRO A 1 94 ? 1.338 -10.541 -11.813 1.00 89.00 94 PRO A N 1
ATOM 735 C CA . PRO A 1 94 ? 0.959 -9.133 -11.833 1.00 89.00 94 PRO A CA 1
ATOM 736 C C . PRO A 1 94 ? 1.115 -8.472 -10.464 1.00 89.00 94 PRO A C 1
ATOM 738 O O . PRO A 1 94 ? 0.594 -8.956 -9.448 1.00 89.00 94 PRO A O 1
ATOM 741 N N . VAL A 1 95 ? 1.821 -7.347 -10.454 1.00 89.69 95 VAL A N 1
ATOM 742 C CA . VAL A 1 95 ? 1.889 -6.425 -9.327 1.00 89.69 95 VAL A CA 1
ATOM 743 C C . VAL A 1 95 ? 0.985 -5.249 -9.648 1.00 89.69 95 VAL A C 1
ATOM 745 O O . VAL A 1 95 ? 1.078 -4.630 -10.702 1.00 89.69 95 VAL A O 1
ATOM 748 N N . VAL A 1 96 ? 0.097 -4.935 -8.716 1.00 88.12 96 VAL A N 1
ATOM 749 C CA . VAL A 1 96 ? -0.818 -3.794 -8.795 1.00 88.12 96 VAL A CA 1
ATOM 750 C C . VAL A 1 96 ? -0.727 -2.997 -7.500 1.00 88.12 96 VAL A C 1
ATOM 752 O O . VAL A 1 96 ? 0.044 -3.329 -6.600 1.00 88.12 96 VAL A O 1
ATOM 755 N N . PHE A 1 97 ? -1.531 -1.949 -7.356 1.00 89.31 97 PHE A N 1
ATOM 756 C CA . PHE A 1 97 ? -1.552 -1.154 -6.134 1.00 89.31 97 PHE A CA 1
ATOM 757 C C . PHE A 1 97 ? -2.970 -0.818 -5.681 1.00 89.31 97 PHE A C 1
ATOM 759 O O . PHE A 1 97 ? -3.896 -0.661 -6.479 1.00 89.31 97 PHE A O 1
ATOM 766 N N . ALA A 1 98 ? -3.109 -0.634 -4.372 1.00 89.38 98 ALA A N 1
ATOM 767 C CA . ALA A 1 98 ? -4.234 0.065 -3.771 1.00 89.38 98 ALA A CA 1
ATOM 768 C C . ALA A 1 98 ? -3.797 1.457 -3.304 1.00 89.38 98 ALA A C 1
ATOM 770 O O . ALA A 1 98 ? -2.807 1.614 -2.571 1.00 89.38 98 ALA A O 1
ATOM 771 N N . LEU A 1 99 ? -4.571 2.474 -3.685 1.00 88.88 99 LEU A N 1
ATOM 772 C CA . LEU A 1 99 ? -4.487 3.799 -3.082 1.00 88.88 99 LEU A CA 1
ATOM 773 C C . LEU A 1 99 ? -5.503 3.938 -1.958 1.00 88.88 99 LEU A C 1
ATOM 775 O O . LEU A 1 99 ? -6.693 3.683 -2.109 1.00 88.88 99 LEU A O 1
ATOM 779 N N . ILE A 1 100 ? -4.999 4.390 -0.818 1.00 89.75 100 ILE A N 1
ATOM 780 C CA . ILE A 1 100 ? -5.787 4.861 0.313 1.00 89.75 100 ILE A CA 1
ATOM 781 C C . ILE A 1 100 ? -5.276 6.269 0.579 1.00 89.75 100 ILE A C 1
ATOM 783 O O . ILE A 1 100 ? -4.058 6.455 0.679 1.00 89.75 100 ILE A O 1
ATOM 787 N N . CYS A 1 101 ? -6.175 7.253 0.661 1.00 89.31 101 CYS A N 1
ATOM 788 C CA . CYS A 1 101 ? -5.753 8.619 0.945 1.00 89.31 101 CYS A CA 1
ATOM 789 C C . CYS A 1 101 ? -5.066 8.688 2.315 1.00 89.31 101 CYS A C 1
ATOM 791 O O . CYS A 1 101 ? -5.433 7.984 3.266 1.00 89.31 101 CYS A O 1
ATOM 793 N N . ARG A 1 102 ? -4.035 9.531 2.400 1.00 91.94 102 ARG A N 1
ATOM 794 C CA . ARG A 1 102 ? -3.161 9.622 3.571 1.00 91.94 102 ARG A CA 1
ATOM 795 C C . ARG A 1 102 ? -3.947 9.950 4.837 1.00 91.94 102 ARG A C 1
ATOM 797 O O . ARG A 1 102 ? -3.784 9.259 5.838 1.00 91.94 102 ARG A O 1
ATOM 804 N N . ALA A 1 103 ? -4.870 10.906 4.761 1.00 93.44 103 ALA A N 1
ATOM 805 C CA . ALA A 1 103 ? -5.726 11.281 5.879 1.00 93.44 103 ALA A CA 1
ATOM 806 C C . ALA A 1 103 ? -6.549 10.107 6.451 1.00 93.44 103 ALA A C 1
ATOM 808 O O . ALA A 1 103 ? -6.653 9.953 7.670 1.00 93.44 103 ALA A O 1
ATOM 809 N N . VAL A 1 104 ? -7.106 9.234 5.599 1.00 93.44 104 VAL A N 1
ATOM 810 C CA . VAL A 1 104 ? -7.836 8.035 6.055 1.00 93.44 104 VAL A CA 1
ATOM 811 C C . VAL A 1 104 ? -6.887 6.994 6.632 1.00 93.44 104 VAL A C 1
ATOM 813 O O . VAL A 1 104 ? -7.200 6.406 7.672 1.00 93.44 104 VAL A O 1
ATOM 816 N N . TRP A 1 105 ? -5.733 6.780 5.998 1.00 94.75 105 TRP A N 1
ATOM 817 C CA . TRP A 1 105 ? -4.707 5.878 6.517 1.00 94.75 105 TRP A CA 1
ATOM 818 C C . TRP A 1 105 ? -4.265 6.288 7.925 1.00 94.75 105 TRP A C 1
ATOM 820 O O . TRP A 1 105 ? -4.327 5.479 8.851 1.00 94.75 105 TRP A O 1
ATOM 830 N N . ASP A 1 106 ? -3.881 7.552 8.103 1.00 94.31 106 ASP A N 1
ATOM 831 C CA . ASP A 1 106 ? -3.357 8.081 9.362 1.00 94.31 106 ASP A CA 1
ATOM 832 C C . ASP A 1 106 ? -4.433 8.109 10.458 1.00 94.31 106 ASP A C 1
ATOM 834 O O . ASP A 1 106 ? -4.153 7.766 11.613 1.00 94.31 106 ASP A O 1
ATOM 838 N N . ALA A 1 107 ? -5.689 8.412 10.104 1.00 94.56 107 ALA A N 1
ATOM 839 C CA . ALA A 1 107 ? -6.817 8.286 11.024 1.00 94.56 107 ALA A CA 1
ATOM 840 C C . ALA A 1 107 ? -6.993 6.837 11.507 1.00 94.56 107 ALA A C 1
ATOM 842 O O . ALA A 1 107 ? -7.146 6.606 12.709 1.00 94.56 107 ALA A O 1
ATOM 843 N N . CYS A 1 108 ? -6.926 5.858 10.598 1.00 92.81 108 CYS A N 1
ATOM 844 C CA . CYS A 1 108 ? -7.004 4.440 10.947 1.00 92.81 108 CYS A CA 1
ATOM 845 C C . CYS A 1 108 ? -5.836 4.020 11.840 1.00 92.81 108 CYS A C 1
ATOM 847 O O . CYS A 1 108 ? -6.072 3.502 12.933 1.00 92.81 108 CYS A O 1
ATOM 849 N N . ALA A 1 109 ? -4.605 4.302 11.416 1.00 92.31 109 ALA A N 1
ATOM 850 C CA . ALA A 1 109 ? -3.379 3.984 12.141 1.00 92.31 109 ALA A CA 1
ATOM 851 C C . ALA A 1 109 ? -3.371 4.536 13.576 1.00 92.31 109 ALA A C 1
ATOM 853 O O . ALA A 1 109 ? -2.927 3.851 14.496 1.00 92.31 109 ALA A O 1
ATOM 854 N N . SER A 1 110 ? -3.921 5.736 13.779 1.00 90.81 110 SER A N 1
ATOM 855 C CA . SER A 1 110 ? -3.953 6.408 15.085 1.00 90.81 110 SER A CA 1
ATOM 856 C C . SER A 1 110 ? -5.126 5.986 15.977 1.00 90.81 110 SER A C 1
ATOM 858 O O . SER A 1 110 ? -5.150 6.312 17.160 1.00 90.81 110 SER A O 1
ATOM 860 N N . SER A 1 111 ? -6.130 5.290 15.434 1.00 87.00 111 SER A N 1
ATOM 861 C CA . SER A 1 111 ? -7.391 5.016 16.143 1.00 87.00 111 SER A CA 1
ATOM 862 C C . SER A 1 111 ? -7.324 3.921 17.200 1.00 87.00 111 SER A C 1
ATOM 864 O O . SER A 1 111 ? -8.226 3.807 18.029 1.00 87.00 111 SER A O 1
ATOM 866 N N . THR A 1 112 ? -6.293 3.080 17.155 1.00 75.94 112 THR A N 1
ATOM 867 C CA . THR A 1 112 ? -6.176 1.929 18.045 1.00 75.94 112 THR A CA 1
ATOM 868 C C . THR A 1 112 ? -4.905 2.076 18.859 1.00 75.94 112 THR A C 1
ATOM 870 O O . THR A 1 112 ? -3.821 2.172 18.289 1.00 75.94 112 THR A O 1
ATOM 873 N N . ALA A 1 113 ? -5.016 2.038 20.190 1.00 68.69 113 ALA A N 1
ATOM 874 C CA . ALA A 1 113 ? -3.850 1.812 21.033 1.00 68.69 113 ALA A CA 1
ATOM 875 C C . ALA A 1 113 ? -3.2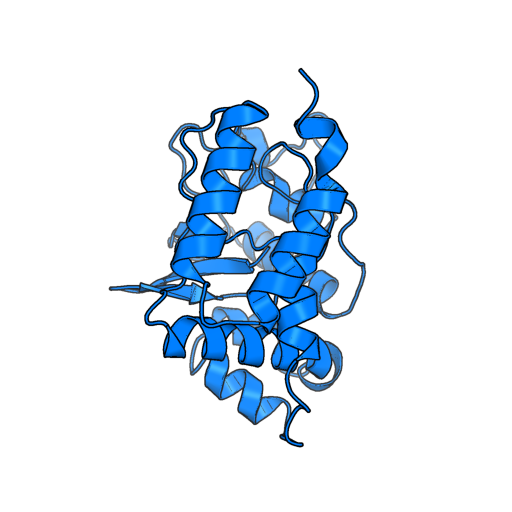48 0.466 20.614 1.00 68.69 113 ALA A C 1
ATOM 877 O O . ALA A 1 113 ? -3.859 -0.587 20.824 1.00 68.69 113 ALA A O 1
ATOM 878 N N . ALA A 1 114 ? -2.107 0.501 19.923 1.00 64.56 114 ALA A N 1
ATOM 879 C CA . ALA A 1 114 ? -1.472 -0.708 19.433 1.00 64.56 114 ALA A CA 1
ATOM 880 C C . ALA A 1 114 ? -1.195 -1.610 20.637 1.00 64.56 114 ALA A C 1
ATOM 882 O O . ALA A 1 114 ? -0.419 -1.245 21.521 1.00 64.56 114 ALA A O 1
ATOM 883 N N . LYS A 1 115 ? -1.843 -2.782 20.687 1.00 73.94 115 LYS A N 1
ATOM 884 C CA . LYS A 1 115 ? -1.493 -3.791 21.686 1.00 73.94 115 LYS A CA 1
ATOM 885 C C . LYS A 1 115 ? 0.009 -4.062 21.556 1.00 73.94 115 LYS A C 1
ATOM 887 O O . LYS A 1 115 ? 0.470 -4.263 20.426 1.00 73.94 115 LYS A O 1
ATOM 892 N N . PRO A 1 116 ? 0.772 -4.058 22.661 1.00 82.62 116 PRO A N 1
ATOM 893 C CA . PRO A 1 116 ? 2.165 -4.463 22.622 1.00 82.62 116 PRO A CA 1
ATOM 894 C C . PRO A 1 116 ? 2.241 -5.871 22.035 1.00 82.62 116 PRO A C 1
ATOM 896 O O . PRO A 1 116 ? 1.686 -6.815 22.591 1.00 82.62 116 PRO A O 1
ATOM 899 N N . ALA A 1 117 ? 2.873 -5.992 20.876 1.00 89.94 117 ALA A N 1
ATOM 900 C CA . ALA A 1 117 ? 3.134 -7.265 20.233 1.00 89.94 117 ALA A CA 1
ATOM 901 C C . ALA A 1 117 ? 4.490 -7.195 19.514 1.00 89.94 117 ALA A C 1
ATOM 903 O O . ALA A 1 117 ? 4.891 -6.105 19.071 1.00 89.94 117 ALA A O 1
ATOM 904 N N . PRO A 1 118 ? 5.205 -8.326 19.408 1.00 94.50 118 PRO A N 1
ATOM 905 C CA . PRO A 1 118 ? 6.442 -8.416 18.645 1.00 94.50 118 PRO A CA 1
ATOM 906 C C . PRO A 1 118 ? 6.223 -8.091 17.164 1.00 94.50 118 PRO A C 1
ATOM 908 O O . PRO A 1 118 ? 5.160 -8.358 16.602 1.00 94.50 118 PRO A O 1
ATOM 911 N N . ALA A 1 119 ? 7.262 -7.573 16.504 1.00 95.38 119 ALA A N 1
ATOM 912 C CA . ALA A 1 119 ? 7.222 -7.289 15.068 1.00 95.38 119 ALA A CA 1
ATOM 913 C C . ALA A 1 119 ? 6.906 -8.547 14.234 1.00 95.38 119 ALA A C 1
ATOM 915 O O . ALA A 1 119 ? 6.168 -8.471 13.254 1.00 95.38 119 ALA A O 1
ATOM 916 N N . THR A 1 120 ? 7.396 -9.710 14.671 1.00 96.44 120 THR A N 1
ATOM 917 C CA . THR A 1 120 ? 7.137 -11.017 14.050 1.00 96.44 120 THR A CA 1
ATOM 918 C C . THR A 1 120 ? 5.658 -11.397 14.051 1.00 96.44 120 THR A C 1
ATOM 920 O O . THR A 1 120 ? 5.187 -11.971 13.075 1.00 96.44 120 THR A O 1
ATOM 923 N N . SER A 1 121 ? 4.897 -11.033 15.088 1.00 95.62 121 SER A N 1
ATOM 924 C CA . SER A 1 121 ? 3.457 -11.311 15.143 1.00 95.62 121 SER A CA 1
ATOM 925 C C . SER A 1 121 ? 2.683 -10.491 14.112 1.00 95.62 121 SER A C 1
ATOM 927 O O . SER A 1 121 ? 1.838 -11.040 13.412 1.00 95.62 121 SER A O 1
ATOM 929 N N . PHE A 1 122 ? 2.999 -9.198 13.972 1.00 95.69 122 PHE A N 1
ATOM 930 C CA . PHE A 1 122 ? 2.392 -8.363 12.929 1.00 95.69 122 PHE A CA 1
ATOM 931 C C . PHE A 1 122 ? 2.786 -8.836 11.529 1.00 95.69 122 PHE A C 1
ATOM 933 O O . PHE A 1 122 ? 1.945 -8.868 10.638 1.00 95.69 122 PHE A O 1
ATOM 940 N N . TYR A 1 123 ? 4.052 -9.217 11.345 1.00 97.25 123 TYR A N 1
ATOM 941 C CA . TYR A 1 123 ? 4.553 -9.733 10.076 1.00 97.25 123 TYR A CA 1
ATOM 942 C C . TYR A 1 123 ? 3.816 -11.013 9.660 1.00 97.25 123 TYR A C 1
ATOM 944 O O . TYR A 1 123 ? 3.266 -11.066 8.563 1.00 97.25 123 TYR A O 1
ATOM 952 N N . SER A 1 124 ? 3.748 -12.007 10.551 1.00 96.12 124 SER A N 1
ATOM 953 C CA . SER A 1 124 ? 3.079 -13.286 10.285 1.00 96.12 124 SER A CA 1
ATOM 954 C C . SER A 1 124 ? 1.589 -13.097 9.994 1.00 96.12 124 SER A C 1
ATOM 956 O O . SER A 1 124 ? 1.067 -13.693 9.058 1.00 96.12 124 SER A O 1
ATOM 958 N N . GLU A 1 125 ? 0.917 -12.204 10.725 1.00 94.81 125 GLU A N 1
ATOM 959 C CA . GLU A 1 125 ? -0.486 -11.869 10.471 1.00 94.81 125 GLU A CA 1
ATOM 960 C C . GLU A 1 125 ? -0.713 -11.247 9.084 1.00 94.81 125 GLU A C 1
ATOM 962 O O . GLU A 1 125 ? -1.704 -11.553 8.422 1.00 94.81 125 GLU A O 1
ATOM 967 N N . LEU A 1 126 ? 0.174 -10.347 8.658 1.00 95.44 126 LEU A N 1
ATOM 968 C CA . LEU A 1 126 ? 0.020 -9.594 7.413 1.00 95.44 126 LEU A CA 1
ATOM 969 C C . LEU A 1 126 ? 0.408 -10.398 6.176 1.00 95.44 126 LEU A C 1
ATOM 971 O O . LEU A 1 126 ? -0.274 -10.328 5.154 1.00 95.44 126 LEU A O 1
ATOM 975 N N . PHE A 1 127 ? 1.516 -11.126 6.268 1.00 95.81 127 PHE A N 1
ATOM 976 C CA . PHE A 1 127 ? 2.191 -11.700 5.111 1.00 95.81 127 PHE A CA 1
ATOM 977 C C . PHE A 1 127 ? 2.191 -13.229 5.104 1.00 95.81 127 PHE A C 1
ATOM 979 O O . PHE A 1 127 ? 2.400 -13.817 4.043 1.00 95.81 127 PHE A O 1
ATOM 986 N N . GLY A 1 128 ? 1.917 -13.880 6.242 1.00 93.44 128 GLY A N 1
ATOM 987 C CA . GLY A 1 128 ? 2.020 -15.333 6.374 1.00 93.44 128 GLY A CA 1
ATOM 988 C C . GLY A 1 128 ? 3.388 -15.837 5.910 1.00 93.44 128 GLY A C 1
ATOM 989 O O . GLY A 1 128 ? 4.416 -15.251 6.254 1.00 93.44 128 GLY A O 1
ATOM 990 N N . ASP A 1 129 ? 3.374 -16.873 5.073 1.00 92.50 129 ASP A N 1
ATOM 991 C CA . ASP A 1 129 ? 4.573 -17.514 4.516 1.00 92.50 129 ASP A CA 1
ATOM 992 C C . ASP A 1 129 ? 5.004 -16.931 3.156 1.00 92.50 129 ASP A C 1
ATOM 994 O O . ASP A 1 129 ? 5.733 -17.566 2.396 1.00 92.50 129 ASP A O 1
ATOM 998 N N . SER A 1 130 ? 4.537 -15.728 2.805 1.00 92.75 130 SER A N 1
ATOM 999 C CA . SER A 1 130 ? 4.897 -15.097 1.533 1.00 92.75 130 SER A CA 1
ATOM 1000 C C . SER A 1 130 ? 6.402 -14.806 1.457 1.00 92.75 130 SER A C 1
ATOM 1002 O O . SER A 1 130 ? 6.964 -14.140 2.332 1.00 92.75 130 SER A O 1
ATOM 1004 N N . SER A 1 131 ? 7.051 -15.274 0.385 1.00 94.44 131 SER A N 1
ATOM 1005 C CA . SER A 1 131 ? 8.489 -15.086 0.152 1.00 94.44 131 SER A CA 1
ATOM 1006 C C . SER A 1 131 ? 8.849 -13.635 -0.160 1.00 94.44 131 SER A C 1
ATOM 1008 O O . SER A 1 131 ? 9.877 -13.146 0.300 1.00 94.44 131 SER A O 1
ATOM 1010 N N . VAL A 1 132 ? 7.982 -12.915 -0.875 1.00 96.31 132 VAL A N 1
ATOM 1011 C CA . VAL A 1 132 ? 8.242 -11.541 -1.330 1.00 96.31 132 VAL A CA 1
ATOM 1012 C C . VAL A 1 132 ? 8.463 -10.574 -0.144 1.00 96.31 132 VAL A C 1
ATOM 1014 O O . VAL A 1 132 ? 9.526 -9.952 -0.071 1.00 96.31 132 VAL A O 1
ATOM 1017 N N . PRO A 1 133 ? 7.560 -10.479 0.857 1.00 97.25 133 PRO A N 1
ATOM 1018 C CA . PRO A 1 133 ? 7.818 -9.713 2.078 1.00 97.25 133 PRO A CA 1
ATOM 1019 C C . PRO A 1 133 ? 8.983 -10.264 2.913 1.00 97.25 133 PRO A C 1
ATOM 1021 O O . PRO A 1 133 ? 9.624 -9.495 3.633 1.00 97.25 133 PRO A O 1
ATOM 1024 N N . ALA A 1 134 ? 9.274 -11.568 2.838 1.00 97.25 134 ALA A N 1
ATOM 1025 C CA . ALA A 1 134 ? 10.362 -12.174 3.606 1.00 97.25 134 ALA A CA 1
ATOM 1026 C C . ALA A 1 134 ? 11.718 -11.692 3.087 1.00 97.25 134 ALA A C 1
ATOM 1028 O O . ALA A 1 134 ? 12.552 -11.246 3.873 1.00 97.25 134 ALA A O 1
ATOM 1029 N N . GLU A 1 135 ? 11.901 -11.691 1.767 1.00 97.75 135 GLU A N 1
ATOM 1030 C CA . GLU A 1 135 ? 13.080 -11.132 1.102 1.00 97.75 135 GLU A CA 1
ATOM 1031 C C . GLU A 1 135 ? 13.250 -9.630 1.396 1.00 97.75 135 GLU A C 1
ATOM 1033 O O . GLU A 1 135 ? 14.375 -9.164 1.580 1.00 97.75 135 GLU A O 1
ATOM 1038 N N . MET A 1 136 ? 12.148 -8.875 1.499 1.00 97.94 136 MET A N 1
ATOM 1039 C CA . MET A 1 136 ? 12.187 -7.444 1.829 1.00 97.94 136 MET A CA 1
ATOM 1040 C C . MET A 1 136 ? 12.533 -7.156 3.294 1.00 97.94 136 MET A C 1
ATOM 1042 O O . MET A 1 136 ? 13.313 -6.246 3.577 1.00 97.94 136 MET A O 1
ATOM 1046 N N . TYR A 1 137 ? 11.920 -7.869 4.240 1.00 98.19 137 TYR A N 1
ATOM 1047 C CA . TYR A 1 137 ? 11.858 -7.419 5.636 1.00 98.19 137 TYR A CA 1
ATOM 1048 C C . TYR A 1 137 ? 12.555 -8.337 6.640 1.00 98.19 137 TYR A C 1
ATOM 1050 O O . TYR A 1 137 ? 12.732 -7.934 7.800 1.00 98.19 137 TYR A O 1
ATOM 1058 N N . CYS A 1 138 ? 12.974 -9.544 6.242 1.00 93.00 138 CYS A N 1
ATOM 1059 C CA . CYS A 1 138 ? 13.694 -10.447 7.135 1.00 93.00 138 CYS A CA 1
ATOM 1060 C C . CYS A 1 138 ? 14.960 -9.766 7.689 1.00 93.00 138 CYS A C 1
ATOM 1062 O O . CYS A 1 138 ? 15.687 -9.066 6.988 1.00 93.00 138 CYS A O 1
ATOM 1064 N N . GLY A 1 139 ? 15.181 -9.896 8.999 1.00 95.44 139 GLY A N 1
ATOM 1065 C CA . GLY A 1 139 ? 16.271 -9.214 9.709 1.00 95.44 139 GLY A CA 1
ATOM 1066 C C . GLY A 1 139 ? 16.066 -7.710 9.957 1.00 95.44 139 GLY A C 1
ATOM 1067 O O . GLY A 1 139 ? 16.862 -7.107 10.674 1.00 95.44 139 GLY A O 1
ATOM 1068 N N . SER A 1 140 ? 14.996 -7.096 9.435 1.00 97.44 140 SER A N 1
ATOM 1069 C CA . SER A 1 140 ? 14.727 -5.651 9.567 1.00 97.44 140 SER A CA 1
ATOM 1070 C C . SER A 1 140 ? 13.385 -5.312 10.227 1.00 97.44 140 SER A C 1
ATOM 1072 O O . SER A 1 140 ? 13.021 -4.140 10.308 1.00 97.44 140 SER A O 1
ATOM 1074 N N . LEU A 1 141 ? 12.659 -6.303 10.758 1.00 97.38 141 LEU A N 1
ATOM 1075 C CA . LEU A 1 141 ? 11.300 -6.124 11.294 1.00 97.38 141 LEU A CA 1
ATOM 1076 C C . LEU A 1 141 ? 11.187 -5.052 12.389 1.00 97.38 141 LEU A C 1
ATOM 1078 O O . LEU A 1 141 ? 10.190 -4.337 12.454 1.00 97.38 141 LEU A O 1
ATOM 1082 N N . THR A 1 142 ? 12.203 -4.904 13.242 1.00 96.56 142 THR A N 1
ATOM 1083 C CA . THR A 1 142 ? 12.214 -3.870 14.290 1.00 96.56 142 THR A CA 1
ATOM 1084 C C . THR A 1 142 ? 12.299 -2.458 13.711 1.00 96.56 142 THR A C 1
ATOM 1086 O O . THR A 1 142 ? 11.651 -1.553 14.235 1.00 96.56 142 THR A O 1
ATOM 1089 N N . LYS A 1 143 ? 13.017 -2.276 12.595 1.00 97.56 143 LYS A N 1
ATOM 1090 C CA . LYS A 1 143 ? 13.156 -0.987 11.895 1.00 97.56 143 LYS A CA 1
ATOM 1091 C C . LYS A 1 143 ? 11.853 -0.540 11.229 1.00 97.56 143 LYS A C 1
ATOM 1093 O O . LYS A 1 143 ? 11.632 0.653 11.060 1.00 97.56 143 LYS A O 1
ATOM 1098 N N . VAL A 1 144 ? 10.981 -1.490 10.888 1.00 97.50 144 VAL A N 1
ATOM 1099 C CA . VAL A 1 144 ? 9.691 -1.244 10.219 1.00 97.50 144 VAL A CA 1
ATOM 1100 C C . VAL A 1 144 ? 8.481 -1.529 11.117 1.00 97.50 144 VAL A C 1
ATOM 1102 O O . VAL A 1 144 ? 7.351 -1.632 10.640 1.00 97.50 144 VAL A O 1
ATOM 1105 N N . LEU A 1 145 ? 8.681 -1.629 12.437 1.00 95.88 145 LEU A N 1
ATOM 1106 C CA . LEU A 1 145 ? 7.618 -1.968 13.392 1.00 95.88 145 LEU A CA 1
ATOM 1107 C C . LEU A 1 145 ? 6.438 -0.988 13.342 1.00 95.88 145 LEU A C 1
ATOM 1109 O O . LEU A 1 145 ? 5.286 -1.407 13.467 1.00 95.88 145 LEU A O 1
ATOM 1113 N N . ARG A 1 146 ? 6.707 0.310 13.148 1.00 94.94 146 ARG A N 1
ATOM 1114 C CA . ARG A 1 146 ? 5.655 1.322 12.964 1.00 94.94 146 ARG A CA 1
ATOM 1115 C C . ARG A 1 146 ? 4.766 0.943 11.780 1.00 94.94 146 ARG A C 1
ATOM 1117 O O . ARG A 1 146 ? 3.567 0.769 11.954 1.00 94.94 146 ARG A O 1
ATOM 1124 N N . HIS A 1 147 ? 5.359 0.739 10.609 1.00 96.69 147 HIS A N 1
ATOM 1125 C CA . HIS A 1 147 ? 4.647 0.418 9.373 1.00 96.69 147 HIS A CA 1
ATOM 1126 C C . HIS A 1 147 ? 3.892 -0.918 9.453 1.00 96.69 147 HIS A C 1
ATOM 1128 O O . HIS A 1 147 ? 2.761 -1.003 8.977 1.00 96.69 147 HIS A O 1
ATOM 1134 N N . LEU A 1 148 ? 4.464 -1.932 10.116 1.00 96.69 148 LEU A N 1
ATOM 1135 C CA . LEU A 1 148 ? 3.789 -3.207 10.402 1.00 96.69 148 LEU A CA 1
ATOM 1136 C C . LEU A 1 148 ? 2.510 -3.005 11.227 1.00 96.69 148 LEU A C 1
ATOM 1138 O O . LEU A 1 148 ? 1.461 -3.568 10.911 1.00 96.69 148 LEU A O 1
ATOM 1142 N N . ARG A 1 149 ? 2.573 -2.172 12.271 1.00 95.56 149 ARG A N 1
ATOM 1143 C CA . ARG A 1 149 ? 1.400 -1.853 13.099 1.00 95.56 149 ARG A CA 1
ATOM 1144 C C . ARG A 1 149 ? 0.327 -1.140 12.290 1.00 95.56 149 ARG A C 1
ATOM 1146 O O . ARG A 1 149 ? -0.837 -1.522 12.365 1.00 95.56 149 ARG A O 1
ATOM 1153 N N . GLU A 1 150 ? 0.717 -0.140 11.508 1.00 95.56 150 GLU A N 1
ATOM 1154 C CA . GLU A 1 150 ? -0.221 0.629 10.690 1.00 95.56 150 GLU A CA 1
ATOM 1155 C C . GLU A 1 150 ? -0.951 -0.256 9.673 1.00 95.56 150 GLU A C 1
ATOM 1157 O O . GLU A 1 150 ? -2.184 -0.264 9.642 1.00 95.56 150 GLU A O 1
ATOM 1162 N N . LEU A 1 151 ? -0.213 -1.062 8.897 1.00 96.38 151 LEU A N 1
ATOM 1163 C CA . LEU A 1 151 ? -0.823 -1.960 7.916 1.00 96.38 151 LEU A CA 1
ATOM 1164 C C . LEU A 1 151 ? -1.691 -3.031 8.596 1.00 96.38 151 LEU A C 1
ATOM 1166 O O . LEU A 1 151 ? -2.749 -3.361 8.061 1.00 96.38 151 LEU A O 1
ATOM 1170 N N . SER A 1 152 ? -1.313 -3.541 9.777 1.00 95.56 152 SER A N 1
ATOM 1171 C CA . SER A 1 152 ? -2.142 -4.490 10.548 1.00 95.56 152 SER A CA 1
ATOM 1172 C C . SER A 1 152 ? -3.476 -3.864 10.960 1.00 95.56 152 SER A C 1
ATOM 1174 O O . SER A 1 152 ? -4.529 -4.485 10.793 1.00 95.56 152 SER A O 1
ATOM 1176 N N . VAL A 1 153 ? -3.471 -2.612 11.430 1.00 94.31 153 VAL A N 1
ATOM 1177 C CA . VAL A 1 153 ? -4.701 -1.893 11.801 1.00 94.31 153 VAL A CA 1
ATOM 1178 C C . VAL A 1 153 ? -5.603 -1.673 10.586 1.00 94.31 153 VAL A C 1
ATOM 1180 O O . VAL A 1 153 ? -6.798 -1.978 10.649 1.00 94.31 153 VAL A O 1
ATOM 1183 N N . VAL A 1 154 ? -5.043 -1.204 9.468 1.00 94.50 154 VAL A N 1
ATOM 1184 C CA . VAL A 1 154 ? -5.806 -0.979 8.229 1.00 94.50 154 VAL A CA 1
ATOM 1185 C C . VAL A 1 154 ? -6.353 -2.297 7.677 1.00 94.50 154 VAL A C 1
ATOM 1187 O O . VAL A 1 154 ? -7.545 -2.384 7.384 1.00 94.50 154 VAL A O 1
ATOM 1190 N N . SER A 1 155 ? -5.538 -3.352 7.631 1.00 94.38 155 SER A N 1
ATOM 1191 C CA . SER A 1 155 ? -5.959 -4.678 7.156 1.00 94.38 155 SER A CA 1
ATOM 1192 C C . SER A 1 155 ? -7.087 -5.256 8.013 1.00 94.38 155 SER A C 1
ATOM 1194 O O . SER A 1 155 ? -8.086 -5.726 7.478 1.00 94.38 155 SER A O 1
ATOM 1196 N N . LYS A 1 156 ? -7.005 -5.152 9.347 1.00 92.88 156 LYS A N 1
ATOM 1197 C CA . LYS A 1 156 ? -8.093 -5.570 10.253 1.00 92.88 156 LYS A CA 1
ATOM 1198 C C . LYS A 1 156 ? -9.378 -4.792 10.020 1.00 92.88 156 LYS A C 1
ATOM 1200 O O . LYS A 1 156 ? -10.462 -5.373 10.084 1.00 92.88 156 LYS A O 1
ATOM 1205 N N . MET A 1 157 ? -9.272 -3.484 9.793 1.00 91.44 157 MET A N 1
ATOM 1206 C CA . MET A 1 157 ? -10.424 -2.629 9.511 1.00 91.44 157 MET A CA 1
ATOM 1207 C C . MET A 1 157 ? -11.121 -3.066 8.216 1.00 91.44 157 MET A C 1
ATOM 1209 O O . MET A 1 157 ? -12.339 -3.260 8.227 1.00 91.44 157 MET A O 1
ATOM 1213 N N . LEU A 1 158 ? -10.348 -3.299 7.151 1.00 90.69 158 LEU A N 1
ATOM 1214 C CA . LEU A 1 158 ? -10.845 -3.803 5.871 1.00 90.69 158 LEU A CA 1
ATOM 1215 C C . LEU A 1 158 ? -11.508 -5.182 6.027 1.00 90.69 158 LEU A C 1
ATOM 1217 O O . LEU A 1 158 ? -12.675 -5.346 5.661 1.00 90.69 158 LEU A O 1
ATOM 1221 N N . SER A 1 159 ? -10.836 -6.131 6.687 1.00 91.19 159 SER A N 1
ATOM 1222 C CA . SER A 1 159 ? -11.357 -7.486 6.924 1.00 91.19 159 SER A CA 1
ATOM 1223 C C . SER A 1 159 ? -12.659 -7.497 7.730 1.00 91.19 159 SER A C 1
ATOM 1225 O O . SER A 1 159 ? -13.611 -8.176 7.350 1.00 91.19 159 SER A O 1
ATOM 1227 N N . ARG A 1 160 ? -12.766 -6.699 8.806 1.00 91.19 160 ARG A N 1
ATOM 1228 C CA . ARG A 1 160 ? -14.006 -6.578 9.609 1.00 91.19 160 ARG A CA 1
ATOM 1229 C C . ARG A 1 160 ? -15.198 -6.084 8.794 1.00 91.19 160 ARG A C 1
ATOM 1231 O O . ARG A 1 160 ? -16.338 -6.368 9.147 1.00 91.19 160 ARG A O 1
ATOM 1238 N N . ARG A 1 161 ? -14.937 -5.337 7.721 1.00 88.31 161 ARG A N 1
ATOM 1239 C CA . ARG A 1 161 ? -15.952 -4.803 6.809 1.00 88.31 161 ARG A CA 1
ATOM 1240 C C . ARG A 1 161 ? -16.140 -5.654 5.556 1.00 88.31 161 ARG A C 1
ATOM 1242 O O . ARG A 1 161 ? -16.899 -5.243 4.687 1.00 88.31 161 ARG A O 1
ATOM 1249 N N . LYS A 1 162 ? -15.477 -6.815 5.463 1.00 90.06 162 LYS A N 1
ATOM 1250 C CA . LYS A 1 162 ? -15.457 -7.670 4.264 1.00 90.06 162 LYS A CA 1
ATOM 1251 C C . LYS A 1 162 ? -15.039 -6.895 3.006 1.00 90.06 162 LYS A C 1
ATOM 1253 O O . LYS A 1 162 ? -15.511 -7.181 1.913 1.00 90.06 162 LYS A O 1
ATOM 1258 N N . CYS A 1 163 ? -14.172 -5.898 3.176 1.00 88.56 163 CYS A N 1
ATOM 1259 C CA . CYS A 1 163 ? -13.602 -5.133 2.080 1.00 88.56 163 CYS A CA 1
ATOM 1260 C C . CYS A 1 163 ? -12.264 -5.788 1.711 1.00 88.56 163 CYS A C 1
ATOM 1262 O O . CYS A 1 163 ? -11.326 -5.694 2.505 1.00 88.56 163 CYS A O 1
ATOM 1264 N N . PRO A 1 164 ? -12.161 -6.510 0.585 1.00 89.69 164 PRO A N 1
ATOM 1265 C CA . PRO A 1 164 ? -10.893 -7.097 0.184 1.00 89.69 164 PRO A CA 1
ATOM 1266 C C . PRO A 1 164 ? -9.913 -6.000 -0.241 1.00 89.69 164 PRO A C 1
ATOM 1268 O O . PRO A 1 164 ? -10.313 -4.928 -0.704 1.00 89.69 164 PRO A O 1
ATOM 1271 N N . TRP A 1 165 ? -8.617 -6.297 -0.146 1.00 91.81 165 TRP A N 1
ATOM 1272 C CA . TRP A 1 165 ? -7.637 -5.560 -0.933 1.00 91.81 165 TRP A CA 1
ATOM 1273 C C . TRP A 1 165 ? -7.982 -5.750 -2.407 1.00 91.81 165 TRP A C 1
ATOM 1275 O O . TRP A 1 165 ? -8.178 -6.873 -2.867 1.00 91.81 165 TRP A O 1
ATOM 1285 N N . LYS A 1 166 ? -8.099 -4.645 -3.131 1.00 85.44 166 LYS A N 1
ATOM 1286 C CA . LYS A 1 166 ? -8.383 -4.638 -4.561 1.00 85.44 166 LYS A CA 1
ATOM 1287 C C . LYS A 1 166 ? -7.555 -3.543 -5.225 1.00 85.44 166 LYS A C 1
ATOM 1289 O O . LYS A 1 166 ? -7.275 -2.541 -4.556 1.00 85.44 166 LYS A O 1
ATOM 1294 N N . PRO A 1 167 ? -7.159 -3.721 -6.494 1.00 79.94 167 PRO A N 1
ATOM 1295 C CA . PRO A 1 167 ? -6.524 -2.655 -7.244 1.00 79.94 167 PRO A CA 1
ATOM 1296 C C . PRO A 1 167 ? -7.437 -1.431 -7.299 1.00 79.94 167 PRO A C 1
ATOM 1298 O O . PRO A 1 167 ? -8.666 -1.532 -7.198 1.00 79.94 167 PRO A O 1
ATOM 1301 N N . THR A 1 168 ? -6.827 -0.265 -7.472 1.00 70.56 168 THR A N 1
ATOM 1302 C CA . THR A 1 168 ? -7.572 0.942 -7.826 1.00 70.56 168 THR A CA 1
ATOM 1303 C C . THR A 1 168 ? -8.259 0.693 -9.169 1.00 70.56 168 THR A C 1
ATOM 1305 O O . THR A 1 168 ? -7.580 0.551 -10.180 1.00 70.56 168 THR A O 1
ATOM 1308 N N . ALA A 1 169 ? -9.594 0.614 -9.184 1.00 63.53 169 ALA A N 1
ATOM 1309 C CA . ALA A 1 169 ? -10.352 0.639 -10.430 1.00 63.53 169 ALA A CA 1
ATOM 1310 C C . ALA A 1 169 ? -10.139 2.026 -11.042 1.00 63.53 169 ALA A C 1
ATOM 1312 O O . ALA A 1 169 ? -10.624 3.017 -10.502 1.00 63.53 169 ALA A O 1
ATOM 1313 N N . SER A 1 170 ? -9.320 2.105 -12.083 1.00 60.41 170 SER A N 1
ATOM 1314 C CA . SER A 1 170 ? -9.101 3.334 -12.829 1.00 60.41 170 SER A CA 1
ATOM 1315 C C . SER A 1 170 ? -9.560 3.077 -14.250 1.00 60.41 170 SER A C 1
ATOM 1317 O O . SER A 1 170 ? -9.092 2.140 -14.885 1.00 60.41 170 SER A O 1
ATOM 1319 N N . ASP A 1 171 ? -10.448 3.924 -14.740 1.00 60.88 171 ASP A N 1
ATOM 1320 C CA . ASP A 1 171 ? -10.795 4.061 -16.157 1.00 60.88 171 ASP A CA 1
ATOM 1321 C C . ASP A 1 171 ? -9.766 4.918 -16.923 1.00 60.88 171 ASP A C 1
ATOM 1323 O O . ASP A 1 171 ? -9.967 5.252 -18.084 1.00 60.88 171 ASP A O 1
ATOM 1327 N N . GLY A 1 172 ? -8.666 5.292 -16.259 1.00 61.25 172 GLY A N 1
ATOM 1328 C CA . GLY A 1 172 ? -7.653 6.220 -16.765 1.00 61.25 172 GLY A CA 1
ATOM 1329 C C . GLY A 1 172 ? -8.101 7.687 -16.815 1.00 61.25 172 GLY A C 1
ATOM 1330 O O . GLY A 1 172 ? -7.295 8.542 -17.173 1.00 61.25 172 GLY A O 1
ATOM 1331 N N . ALA A 1 173 ? -9.340 8.015 -16.434 1.00 68.00 173 ALA A N 1
ATOM 1332 C CA . ALA A 1 173 ? -9.870 9.366 -16.563 1.00 68.00 173 ALA A CA 1
ATOM 1333 C C . ALA A 1 173 ? -9.464 10.275 -15.391 1.00 68.00 173 ALA A C 1
ATOM 1335 O O . ALA A 1 173 ? -9.315 9.855 -14.236 1.00 68.00 173 ALA A O 1
ATOM 1336 N N . GLN A 1 174 ? -9.302 11.564 -15.695 1.00 71.69 174 GLN A N 1
ATOM 1337 C CA . GLN A 1 174 ? -9.366 12.604 -14.674 1.00 71.69 174 GLN A CA 1
ATOM 1338 C C . GLN A 1 174 ? -10.824 12.781 -14.263 1.00 71.69 174 GLN A C 1
ATOM 1340 O O . GLN A 1 174 ? -11.703 12.801 -15.120 1.00 71.69 174 GLN A O 1
ATOM 1345 N N . HIS A 1 175 ? -11.061 12.905 -12.959 1.00 77.56 175 HIS A N 1
ATOM 1346 C CA . HIS A 1 175 ? -12.407 13.086 -12.433 1.00 77.56 175 HIS A CA 1
ATOM 1347 C C . HIS A 1 175 ? -12.674 14.562 -12.155 1.00 77.56 175 HIS A C 1
ATOM 1349 O O . HIS A 1 175 ? -11.813 15.241 -11.590 1.00 77.56 175 HIS A O 1
ATOM 1355 N N . SER A 1 176 ? -13.863 15.036 -12.518 1.00 84.44 176 SER A N 1
ATOM 1356 C CA . SER A 1 176 ? -14.309 16.397 -12.210 1.00 84.44 176 SER A CA 1
ATOM 1357 C C . SER A 1 176 ? -14.492 16.603 -10.703 1.00 84.44 176 SER A C 1
ATOM 1359 O O . SER A 1 176 ? -14.615 15.644 -9.926 1.00 84.44 176 SER A O 1
ATOM 1361 N N . GLY A 1 177 ? -14.587 17.864 -10.271 1.00 87.12 177 GLY A N 1
ATOM 1362 C CA . GLY A 1 177 ? -14.905 18.177 -8.880 1.00 87.12 177 GLY A CA 1
ATOM 1363 C C . GLY A 1 177 ? -16.252 17.591 -8.435 1.00 87.12 177 GLY A C 1
ATOM 1364 O O . GLY A 1 177 ? -16.422 17.219 -7.271 1.00 87.12 177 GLY A O 1
ATOM 1365 N N . GLU A 1 178 ? -17.224 17.461 -9.342 1.00 87.69 178 GLU A N 1
ATOM 1366 C CA . GLU A 1 178 ? -18.510 16.805 -9.072 1.00 87.69 178 GLU A CA 1
ATOM 1367 C C . GLU A 1 178 ? -18.355 15.294 -8.841 1.00 87.69 178 GLU A C 1
ATOM 1369 O O . GLU A 1 178 ? -18.862 14.768 -7.845 1.00 87.69 178 GLU A O 1
ATOM 1374 N N . GLU A 1 179 ? -17.597 14.604 -9.694 1.00 88.81 179 GLU A N 1
ATOM 1375 C CA . GLU A 1 179 ? -17.325 13.169 -9.550 1.00 88.81 179 GLU A CA 1
ATOM 1376 C C . GLU A 1 179 ? -16.546 12.874 -8.264 1.00 88.81 179 GLU A C 1
ATOM 1378 O O . GLU A 1 179 ? -16.889 11.956 -7.515 1.00 88.81 179 GLU A O 1
ATOM 1383 N N . MET A 1 180 ? -15.550 13.700 -7.930 1.00 88.06 180 MET A N 1
ATOM 1384 C CA . MET A 1 180 ? -14.822 13.576 -6.665 1.00 88.06 180 MET A CA 1
ATOM 1385 C C . MET A 1 180 ? -15.749 13.729 -5.450 1.00 88.06 180 MET A C 1
ATOM 1387 O O . MET A 1 180 ? -15.664 12.934 -4.503 1.00 88.06 180 MET A O 1
ATOM 1391 N N . ARG A 1 181 ? -16.674 14.701 -5.469 1.00 90.19 181 ARG A N 1
ATOM 1392 C CA . ARG A 1 181 ? -17.699 14.843 -4.418 1.00 90.19 181 ARG A CA 1
ATOM 1393 C C . ARG A 1 181 ? -18.610 13.620 -4.360 1.00 90.19 181 ARG A C 1
ATOM 1395 O O . ARG A 1 181 ? -18.923 13.159 -3.257 1.00 90.19 181 ARG A O 1
ATOM 1402 N N . HIS A 1 182 ? -19.013 13.080 -5.509 1.00 90.81 182 HIS A N 1
ATOM 1403 C CA . HIS A 1 182 ? -19.820 11.866 -5.583 1.00 90.81 182 HIS A CA 1
ATOM 1404 C C . HIS A 1 182 ? -19.109 10.687 -4.903 1.00 90.81 182 HIS A C 1
ATOM 1406 O O . HIS A 1 182 ? -19.659 10.099 -3.966 1.00 90.81 182 HIS A O 1
ATOM 1412 N N . TYR A 1 183 ? -17.850 10.417 -5.261 1.00 89.88 183 TYR A N 1
ATOM 1413 C CA . TYR A 1 183 ? -17.050 9.357 -4.640 1.00 89.88 183 TYR A CA 1
ATOM 1414 C C . TYR A 1 183 ? -16.869 9.558 -3.130 1.00 89.88 183 TYR A C 1
ATOM 1416 O O . TYR A 1 183 ? -16.948 8.597 -2.357 1.00 89.88 183 TYR A O 1
ATOM 1424 N N . LEU A 1 184 ? -16.695 10.800 -2.663 1.00 92.38 184 LEU A N 1
ATOM 1425 C CA . LEU A 1 184 ? -16.632 11.096 -1.228 1.00 92.38 184 LEU A CA 1
ATOM 1426 C C . LEU A 1 184 ? -17.947 10.787 -0.509 1.00 92.38 184 LEU A C 1
ATOM 1428 O O . LEU A 1 184 ? -17.937 10.240 0.600 1.00 92.38 184 LEU A O 1
ATOM 1432 N N . GLN A 1 185 ? -19.086 11.105 -1.122 1.00 94.19 185 GLN A N 1
ATOM 1433 C CA . GLN A 1 185 ? -20.400 10.768 -0.577 1.00 94.19 185 GLN A CA 1
ATOM 1434 C C . GLN A 1 185 ? -20.637 9.253 -0.562 1.00 94.19 185 GLN A C 1
ATOM 1436 O O . GLN A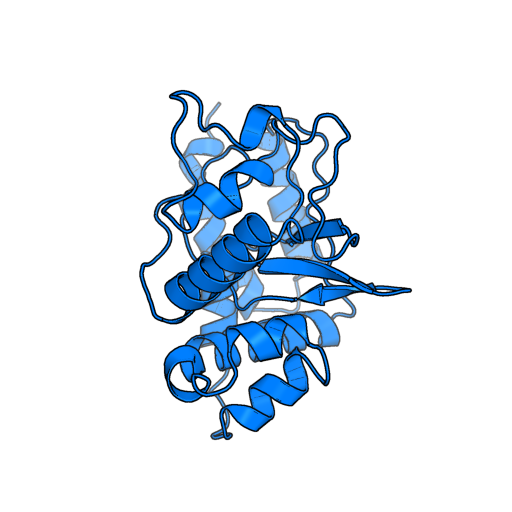 1 185 ? -21.154 8.724 0.428 1.00 94.19 185 GLN A O 1
ATOM 1441 N N . GLU A 1 186 ? -20.227 8.528 -1.603 1.00 92.88 186 GLU A N 1
ATOM 1442 C CA . GLU A 1 186 ? -20.249 7.062 -1.624 1.00 92.88 186 GLU A CA 1
ATOM 1443 C C . GLU A 1 186 ? -19.400 6.461 -0.505 1.00 92.88 186 GLU A C 1
ATOM 1445 O O . GLU A 1 186 ? -19.897 5.637 0.269 1.00 92.88 18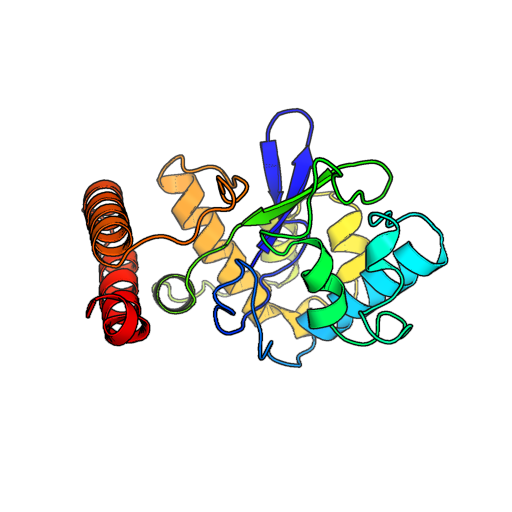6 GLU A O 1
ATOM 1450 N N . ALA A 1 187 ? -18.167 6.942 -0.332 1.00 92.06 187 ALA A N 1
ATOM 1451 C CA . ALA A 1 187 ? -17.296 6.513 0.755 1.00 92.06 187 ALA A CA 1
ATOM 1452 C C . ALA A 1 187 ? -17.933 6.792 2.129 1.00 92.06 187 ALA A C 1
ATOM 1454 O O . ALA A 1 187 ? -17.960 5.919 2.998 1.00 92.06 187 ALA A O 1
ATOM 1455 N N . ARG A 1 188 ? -18.536 7.969 2.338 1.00 95.06 188 ARG A N 1
ATOM 1456 C CA . ARG A 1 188 ? -19.251 8.290 3.590 1.00 95.06 188 ARG A CA 1
ATOM 1457 C C . ARG A 1 188 ? -20.406 7.335 3.862 1.00 95.06 188 ARG A C 1
ATOM 1459 O O . ARG A 1 188 ? -20.581 6.916 5.007 1.00 95.06 188 ARG A O 1
ATOM 1466 N N . ARG A 1 189 ? -21.175 6.969 2.833 1.00 94.25 189 ARG A N 1
ATOM 1467 C CA . ARG A 1 189 ? -22.269 5.994 2.951 1.00 94.25 189 ARG A CA 1
ATOM 1468 C C . ARG A 1 189 ? -21.730 4.606 3.300 1.00 94.25 189 ARG A C 1
ATOM 1470 O O . ARG A 1 189 ? -22.174 4.025 4.291 1.00 94.25 189 ARG A O 1
ATOM 1477 N N . ALA A 1 190 ? -20.722 4.124 2.572 1.00 90.69 190 ALA A N 1
ATOM 1478 C CA . ALA A 1 190 ? -20.095 2.820 2.801 1.00 90.69 190 ALA A CA 1
ATOM 1479 C C . ALA A 1 190 ? -19.446 2.704 4.196 1.00 90.69 190 ALA A C 1
ATOM 1481 O O . ALA A 1 190 ? -19.476 1.646 4.834 1.00 90.69 190 ALA A O 1
ATOM 1482 N N . PHE A 1 191 ? -18.902 3.808 4.714 1.00 91.25 191 PHE A N 1
ATOM 1483 C CA . PHE A 1 191 ? -18.203 3.860 5.998 1.00 91.25 191 PHE A CA 1
ATOM 1484 C C . PHE A 1 191 ? -18.983 4.575 7.114 1.00 91.25 191 PHE A C 1
ATOM 1486 O O . PHE A 1 191 ? -18.394 4.903 8.144 1.00 91.25 191 PHE A O 1
ATOM 1493 N N . LYS A 1 192 ? -20.312 4.732 6.988 1.00 92.94 192 LYS A N 1
ATOM 1494 C CA . LYS A 1 192 ? -21.180 5.434 7.963 1.00 92.94 192 LYS A CA 1
ATOM 1495 C C . LYS A 1 192 ? -20.998 4.968 9.416 1.00 92.94 192 LYS A C 1
ATOM 1497 O O . LYS A 1 192 ? -21.102 5.764 10.341 1.00 92.94 192 LYS A O 1
ATOM 1502 N N . GLY A 1 193 ? -20.696 3.686 9.628 1.00 90.69 193 GLY A N 1
ATOM 1503 C CA . GLY A 1 193 ? -20.447 3.107 10.957 1.00 90.69 193 GLY A CA 1
ATOM 1504 C C . GLY A 1 193 ? -18.997 3.192 11.458 1.00 90.69 193 GLY A C 1
ATOM 1505 O O . GLY A 1 193 ? -18.649 2.472 12.387 1.00 90.69 193 GLY A O 1
ATOM 1506 N N . SER A 1 194 ? -18.112 3.955 10.810 1.00 92.94 194 SER A N 1
ATOM 1507 C CA . SER A 1 194 ? -16.700 4.094 11.193 1.00 92.94 194 SER A CA 1
ATOM 1508 C C . SER A 1 194 ? -16.360 5.555 11.461 1.00 92.94 194 SER A C 1
ATOM 1510 O O . SER A 1 194 ? -15.956 6.277 10.553 1.00 92.94 194 SER A O 1
ATOM 1512 N N . ALA A 1 195 ? -16.464 5.992 12.720 1.00 93.94 195 ALA A N 1
ATOM 1513 C CA . ALA A 1 195 ? -16.092 7.359 13.104 1.00 93.94 195 ALA A CA 1
ATOM 1514 C C . ALA A 1 195 ? -14.646 7.707 12.698 1.00 93.94 195 ALA A C 1
ATOM 1516 O O . ALA A 1 195 ? -14.360 8.829 12.293 1.00 93.94 195 ALA A O 1
ATOM 1517 N N . VAL A 1 196 ? -13.754 6.715 12.742 1.00 94.12 196 VAL A N 1
ATOM 1518 C CA . VAL A 1 196 ? -12.348 6.830 12.343 1.00 94.12 196 VAL A CA 1
ATOM 1519 C C . VAL A 1 196 ? -12.202 7.137 10.854 1.00 94.12 196 VAL A C 1
ATOM 1521 O O . VAL A 1 196 ? -11.519 8.090 10.487 1.00 94.12 196 VAL A O 1
ATOM 1524 N N . VAL A 1 197 ? -12.869 6.362 9.994 1.00 93.56 197 VAL A N 1
ATOM 1525 C CA . VAL A 1 197 ? -12.797 6.580 8.541 1.00 93.56 197 VAL A CA 1
ATOM 1526 C C . VAL A 1 197 ? -13.508 7.877 8.174 1.00 93.56 197 VAL A C 1
ATOM 1528 O O . VAL A 1 197 ? -12.978 8.645 7.385 1.00 93.56 197 VAL A O 1
ATOM 1531 N N . LEU A 1 198 ? -14.649 8.183 8.797 1.00 95.38 198 LEU A N 1
ATOM 1532 C CA . LEU A 1 198 ? -15.355 9.447 8.575 1.00 95.38 198 LEU A CA 1
ATOM 1533 C C . LEU A 1 198 ? -14.509 10.666 8.970 1.00 95.38 198 LEU A C 1
ATOM 1535 O O . LEU A 1 198 ? -14.527 11.662 8.252 1.00 95.38 198 LEU A O 1
ATOM 1539 N N . LYS A 1 199 ? -13.733 10.590 10.061 1.00 95.44 199 LYS A N 1
ATOM 1540 C CA . LYS A 1 199 ? -12.752 11.626 10.422 1.00 95.44 199 LYS A CA 1
ATOM 1541 C C . LYS A 1 199 ? -11.694 11.783 9.328 1.00 95.44 199 LYS A C 1
ATOM 1543 O O . LYS A 1 199 ? -11.421 12.906 8.917 1.00 95.44 199 LYS A O 1
ATOM 1548 N N . GLY A 1 200 ? -11.145 10.672 8.839 1.00 95.50 200 GLY A N 1
ATOM 1549 C CA . GLY A 1 200 ? -10.181 10.676 7.738 1.00 95.50 200 GLY A CA 1
ATOM 1550 C C . GLY A 1 200 ? -10.746 11.260 6.441 1.00 95.50 200 GLY A C 1
ATOM 1551 O O . GLY A 1 200 ? -10.083 12.063 5.801 1.00 95.50 200 GLY A O 1
ATOM 1552 N N . LEU A 1 201 ? -11.991 10.927 6.085 1.00 95.44 201 LEU A N 1
ATOM 1553 C CA . LEU A 1 201 ? -12.664 11.455 4.892 1.00 95.44 201 LEU A CA 1
ATOM 1554 C C . LEU A 1 201 ? -12.937 12.960 4.987 1.00 95.44 201 LEU A C 1
ATOM 1556 O O . LEU A 1 201 ? -12.905 13.637 3.969 1.00 95.44 201 LEU A O 1
ATOM 1560 N N . ARG A 1 202 ? -13.209 13.493 6.186 1.00 95.38 202 ARG A N 1
ATOM 1561 C CA . ARG A 1 202 ? -13.333 14.947 6.397 1.00 95.38 202 ARG A CA 1
ATOM 1562 C C . ARG A 1 202 ? -11.996 15.657 6.223 1.00 95.38 202 ARG A C 1
ATOM 1564 O O . ARG A 1 202 ? -11.948 16.690 5.580 1.00 95.38 202 ARG A O 1
ATOM 1571 N N . ALA A 1 203 ? -10.922 15.094 6.776 1.00 94.31 203 ALA A N 1
ATOM 1572 C CA . ALA A 1 203 ? -9.585 15.647 6.588 1.00 94.31 203 ALA A CA 1
ATOM 1573 C C . ALA A 1 203 ? -9.163 15.602 5.111 1.00 94.31 203 ALA A C 1
ATOM 1575 O O . ALA A 1 203 ? -8.668 16.594 4.599 1.00 94.31 203 ALA A O 1
ATOM 1576 N N . TYR A 1 204 ? -9.448 14.502 4.409 1.00 92.25 204 TYR A N 1
ATOM 1577 C CA . TYR A 1 204 ? -9.177 14.399 2.977 1.00 92.25 204 TYR A CA 1
ATOM 1578 C C . TYR A 1 204 ? -9.984 15.401 2.140 1.00 92.25 204 TYR A C 1
ATOM 1580 O O . TYR A 1 204 ? -9.429 15.988 1.227 1.00 92.25 204 TYR A O 1
ATOM 1588 N N . GLU A 1 205 ? -11.265 15.633 2.452 1.00 92.88 205 GLU A N 1
ATOM 1589 C CA . GLU A 1 205 ? -12.076 16.641 1.747 1.00 92.88 205 GLU A CA 1
ATOM 1590 C C . GLU A 1 205 ? -11.461 18.046 1.843 1.00 92.88 205 GLU A C 1
ATOM 1592 O O . GLU A 1 205 ? -11.470 18.765 0.854 1.00 92.88 205 GLU A O 1
ATOM 1597 N N . LEU A 1 206 ? -10.872 18.404 2.991 1.00 91.06 206 LEU A N 1
ATOM 1598 C CA . LEU A 1 206 ? -10.141 19.667 3.153 1.00 91.06 206 LEU A CA 1
ATOM 1599 C C . LEU A 1 206 ? -8.832 19.698 2.347 1.00 91.06 206 LEU A C 1
ATOM 1601 O O . LEU A 1 206 ? -8.435 20.752 1.868 1.00 91.06 206 LEU A O 1
ATOM 1605 N N . GLU A 1 207 ? -8.151 18.557 2.190 1.00 87.94 207 GLU A N 1
ATOM 1606 C CA . GLU A 1 207 ? -6.907 18.457 1.404 1.00 87.94 207 GLU A CA 1
ATOM 1607 C C . GLU A 1 207 ? -7.129 18.645 -0.103 1.00 87.94 207 GLU A C 1
ATOM 1609 O O . GLU A 1 207 ? -6.183 18.985 -0.809 1.00 87.94 207 GLU A O 1
ATOM 1614 N N . VAL A 1 208 ? -8.343 18.388 -0.596 1.00 87.19 208 VAL A N 1
ATOM 1615 C CA . VAL A 1 208 ? -8.684 18.443 -2.029 1.00 87.19 208 VAL A CA 1
ATOM 1616 C C . VAL A 1 208 ? -9.766 19.474 -2.337 1.00 87.19 208 VAL A C 1
ATOM 1618 O O . VAL A 1 208 ? -10.435 19.381 -3.363 1.00 87.19 208 VAL A O 1
ATOM 1621 N N . GLU A 1 209 ? -9.963 20.445 -1.444 1.00 86.56 209 GLU A N 1
ATOM 1622 C CA . GLU A 1 209 ? -10.982 21.486 -1.601 1.00 86.56 209 GLU A CA 1
ATOM 1623 C C . GLU A 1 209 ? -10.779 22.305 -2.886 1.00 86.56 209 GLU A C 1
ATOM 1625 O O . GLU A 1 209 ? -11.748 22.672 -3.549 1.00 86.56 209 GLU A O 1
ATOM 1630 N N . ASP A 1 210 ? -9.525 22.511 -3.292 1.00 83.81 210 ASP A N 1
ATOM 1631 C CA . ASP A 1 210 ? -9.153 23.189 -4.537 1.00 83.81 210 ASP A CA 1
ATOM 1632 C C . ASP A 1 210 ? -9.606 22.433 -5.795 1.00 83.81 210 ASP A C 1
ATOM 1634 O O . ASP A 1 210 ? -9.883 23.046 -6.821 1.00 83.81 210 ASP A O 1
ATOM 1638 N N . CYS A 1 211 ? -9.746 21.108 -5.714 1.00 80.00 211 CYS A N 1
ATOM 1639 C CA . CYS A 1 211 ? -10.275 20.285 -6.801 1.00 80.00 211 CYS A CA 1
ATOM 1640 C C . CYS A 1 211 ? -11.803 20.388 -6.947 1.00 80.00 211 CYS A C 1
ATOM 1642 O O . CYS A 1 211 ? -12.368 19.776 -7.850 1.00 80.00 211 CYS A O 1
ATOM 1644 N N . PHE A 1 212 ? -12.499 21.085 -6.045 1.00 81.12 212 PHE A N 1
ATOM 1645 C CA . PHE A 1 212 ? -13.957 21.226 -6.091 1.00 81.12 212 PHE A CA 1
ATOM 1646 C C . PHE A 1 212 ? -14.425 22.505 -6.785 1.00 81.12 212 PHE A C 1
ATOM 1648 O O . PHE A 1 212 ? -15.616 22.623 -7.091 1.00 81.12 212 PHE A O 1
ATOM 1655 N N . THR A 1 213 ? -13.532 23.463 -6.998 1.00 70.81 213 THR A N 1
ATOM 1656 C CA . THR A 1 213 ? -13.836 24.714 -7.686 1.00 70.81 213 THR A CA 1
ATOM 1657 C C . THR A 1 213 ? -13.453 24.580 -9.155 1.00 70.81 213 THR A C 1
ATOM 1659 O O . THR A 1 213 ? -12.290 24.777 -9.498 1.00 70.81 213 THR A O 1
ATOM 1662 N N . ASP A 1 214 ? -14.433 24.214 -9.982 1.00 57.94 214 ASP A N 1
ATOM 1663 C CA . ASP A 1 214 ? -14.393 24.403 -11.437 1.00 57.94 214 ASP A CA 1
ATOM 1664 C C . ASP A 1 214 ? -14.846 25.831 -11.791 1.00 57.94 214 ASP A C 1
ATOM 1666 O O . ASP A 1 214 ? -15.843 26.299 -11.181 1.00 57.94 214 ASP A O 1
#